Protein AF-A0AAN6DBU4-F1 (afdb_monomer_lite)

Foldseek 3Di:
DDDDDDDDDDDDDDDDPDPDPDPDDPPVPDPVPDDPPDPPPDDDPVCVVVDDDCVVVDDDDPVPDDDDDDDCPCVPPDPPPDDDDPVNVCVVPPDPVVVVVVVVVVVVVVVVVVVVVVVPPPPDDDPVNVVVVVVVVVVVVVVPDDDDPPPPPPPPDPDDDDDDDDDDDPDDDPDDDDDDDDDDDDDDDDDDPDDDDDDPPPPPPDPPPPPDDDDDDDDPDDDDDDDDDDDDDDDPVPDDDD

Sequence (242 aa):
MRLFTLLPPKEIVKKTTSSKKVDAPPPSADKSRAKKNKKPSVTGNEAGLKFKNQNPDVEPPKSTERRTAKSKNYDRHSKSGKTETAKSQKTKLGDEAEAQIEAEADAAEELAAEEEEEAEKPVYKTLDDYFSELQLQQEGLAAQPKRAPNAGAEDKWSNAELLVKEREVFIPPTSVKQTKQKAKKAKQYVDVNVIVADEVRIPRERPARSSNTRGRGRAPRGKAPKSAAPKIELNDKNFPAL

Organism: Pichia angusta (NCBI:txid870730)

InterPro domains:
  IPR006861 Hyaluronan/mRNA-binding protein [SM01233] (71-152)

pLDDT: mean 75.55, std 15.38, range [40.81, 96.06]

Radius of gyration: 55.87 Å; chains: 1; bounding box: 114×79×148 Å

Secondary structure (DSSP, 8-state):
------PPPPP-PPP------S----TT--GGGS-TTPPPS--HHHHHHH----GGGSPPPGGGS-PPPPPGGGTTS-SS-----HHHHHHHH--HHHHHHHHHHHHHHHHHHHHHHHHT---PPPHHHHHHHHHHHHHHHHSS--PPTTTT-TTS-S-----------SS--S------PPPPPPP----------S-------PPP----------PPPP------PPP----TTSS---

Structure (mmCIF, N/CA/C/O backbone):
data_AF-A0AAN6DBU4-F1
#
_entry.id   AF-A0AAN6DBU4-F1
#
loop_
_atom_site.group_PDB
_atom_site.id
_atom_site.type_symbol
_atom_site.label_atom_id
_atom_site.label_alt_id
_atom_site.label_comp_id
_atom_site.label_asym_id
_atom_site.label_entity_id
_atom_site.label_seq_id
_atom_site.pdbx_PDB_ins_code
_atom_site.Cartn_x
_atom_site.Cartn_y
_atom_site.Cartn_z
_atom_site.occupancy
_atom_site.B_iso_or_equiv
_atom_site.auth_seq_id
_atom_site.auth_comp_id
_atom_site.auth_asym_id
_atom_site.auth_atom_id
_atom_site.pdbx_PDB_model_num
ATOM 1 N N . MET A 1 1 ? -3.318 -25.540 -69.116 1.00 46.88 1 MET A N 1
ATOM 2 C CA . MET A 1 1 ? -2.554 -24.410 -68.541 1.00 46.88 1 MET A CA 1
ATOM 3 C C . MET A 1 1 ? -1.324 -24.978 -67.844 1.00 46.88 1 MET A C 1
ATOM 5 O O . MET A 1 1 ? -1.488 -25.695 -66.869 1.00 46.88 1 MET A O 1
ATOM 9 N N . ARG A 1 2 ? -0.113 -24.786 -68.389 1.00 47.31 2 ARG A N 1
ATOM 10 C CA . ARG A 1 2 ? 1.124 -25.282 -67.756 1.00 47.31 2 ARG A CA 1
ATOM 11 C C . ARG A 1 2 ? 1.594 -24.254 -66.727 1.00 47.31 2 ARG A C 1
ATOM 13 O O . ARG A 1 2 ? 1.941 -23.138 -67.098 1.00 47.31 2 ARG A O 1
ATOM 20 N N . LEU A 1 3 ? 1.568 -24.634 -65.453 1.00 54.72 3 LEU A N 1
ATOM 21 C CA . LEU A 1 3 ? 2.175 -23.879 -64.360 1.00 54.72 3 LEU A CA 1
ATOM 22 C C . LEU A 1 3 ? 3.697 -23.956 -64.523 1.00 54.72 3 LEU A C 1
ATOM 24 O O . LEU A 1 3 ? 4.292 -25.009 -64.310 1.00 54.72 3 LEU A O 1
ATOM 28 N N . PHE A 1 4 ? 4.326 -22.857 -64.939 1.00 62.75 4 PHE A N 1
ATOM 29 C CA . PHE A 1 4 ? 5.775 -22.716 -64.834 1.00 62.75 4 PHE A CA 1
ATOM 30 C C . PHE A 1 4 ? 6.129 -22.606 -63.350 1.00 62.75 4 PHE A C 1
ATOM 32 O O . PHE A 1 4 ? 5.855 -21.595 -62.706 1.00 62.75 4 PHE A O 1
ATOM 39 N N . THR A 1 5 ? 6.722 -23.659 -62.797 1.00 66.12 5 THR A N 1
ATOM 40 C CA . THR A 1 5 ? 7.365 -23.614 -61.485 1.00 66.12 5 THR A CA 1
ATOM 41 C C . THR A 1 5 ? 8.561 -22.671 -61.579 1.00 66.12 5 THR A C 1
ATOM 43 O O . THR A 1 5 ? 9.559 -22.990 -62.227 1.00 66.12 5 THR A O 1
ATOM 46 N N . LEU A 1 6 ? 8.446 -21.492 -60.973 1.00 72.19 6 LEU A N 1
ATOM 47 C CA . LEU A 1 6 ? 9.534 -20.526 -60.847 1.00 72.19 6 LEU A CA 1
ATOM 48 C C . LEU A 1 6 ? 10.619 -21.120 -59.934 1.00 72.19 6 LEU A C 1
ATOM 50 O O . LEU A 1 6 ? 10.533 -21.005 -58.713 1.00 72.19 6 LEU A O 1
ATOM 54 N N . LEU A 1 7 ? 11.621 -21.791 -60.512 1.00 82.69 7 LEU A N 1
ATOM 55 C CA . LEU A 1 7 ? 12.834 -22.152 -59.776 1.00 82.69 7 LEU A CA 1
ATOM 56 C C . LEU A 1 7 ? 13.638 -20.877 -59.469 1.00 82.69 7 LEU A C 1
ATOM 58 O O . LEU A 1 7 ? 13.726 -19.998 -60.335 1.00 82.69 7 LEU A O 1
ATOM 62 N N . PRO A 1 8 ? 14.248 -20.765 -58.273 1.00 87.12 8 PRO A N 1
ATOM 63 C CA . PRO A 1 8 ? 15.134 -19.650 -57.974 1.00 87.12 8 PRO A CA 1
ATOM 64 C C . PRO A 1 8 ? 16.323 -19.633 -58.952 1.00 87.12 8 PRO A C 1
ATOM 66 O O . PRO A 1 8 ? 16.790 -20.695 -59.383 1.00 87.12 8 PRO A O 1
ATOM 69 N N . PRO A 1 9 ? 16.819 -18.443 -59.335 1.00 90.25 9 PRO A N 1
ATOM 70 C CA . PRO A 1 9 ? 17.944 -18.326 -60.251 1.00 90.25 9 PRO A CA 1
ATOM 71 C C . PRO A 1 9 ? 19.229 -18.889 -59.631 1.00 90.25 9 PRO A C 1
ATOM 73 O O . PRO A 1 9 ? 19.395 -18.916 -58.413 1.00 90.25 9 PRO A O 1
ATOM 76 N N . LYS A 1 10 ? 20.164 -19.306 -60.490 1.00 91.00 10 LYS A N 1
ATOM 77 C CA . LYS A 1 10 ? 21.491 -19.770 -60.064 1.00 91.00 10 LYS A CA 1
ATOM 78 C C . LYS A 1 10 ? 22.255 -18.640 -59.372 1.00 91.00 10 LYS A C 1
ATOM 80 O O . LYS A 1 10 ? 22.271 -17.511 -59.861 1.00 91.00 10 LYS A O 1
ATOM 85 N N . GLU A 1 11 ? 22.926 -18.969 -58.274 1.00 91.00 11 GLU A N 1
ATOM 86 C CA . GLU A 1 11 ? 23.759 -18.025 -57.534 1.00 91.00 11 GLU A CA 1
ATOM 87 C C . GLU A 1 11 ? 25.009 -17.656 -58.342 1.00 91.00 11 GLU A C 1
ATOM 89 O O . GLU A 1 11 ? 25.808 -18.513 -58.724 1.00 91.00 11 GLU A O 1
ATOM 94 N N . ILE A 1 12 ? 25.189 -16.362 -58.606 1.00 93.06 12 ILE A N 1
ATOM 95 C CA . ILE A 1 12 ? 26.371 -15.818 -59.279 1.00 93.06 12 ILE A CA 1
ATOM 96 C C . ILE A 1 12 ? 27.031 -14.827 -58.319 1.00 93.06 12 ILE A C 1
ATOM 98 O O . ILE A 1 12 ? 26.497 -13.749 -58.058 1.00 93.06 12 ILE A O 1
ATOM 102 N N . VAL A 1 13 ? 28.207 -15.184 -57.796 1.00 94.62 13 VAL A N 1
ATOM 103 C CA . VAL A 1 13 ? 28.959 -14.354 -56.842 1.00 94.62 13 VAL A CA 1
ATOM 104 C C . VAL A 1 13 ? 29.965 -13.469 -57.579 1.00 94.62 13 VAL A C 1
ATOM 106 O O . VAL A 1 13 ? 30.838 -13.951 -58.304 1.00 94.62 13 VAL A O 1
ATOM 109 N N . LYS A 1 14 ? 29.881 -12.151 -57.369 1.00 96.06 14 LYS A N 1
ATOM 110 C CA . LYS A 1 14 ? 30.830 -11.186 -57.939 1.00 96.06 14 LYS A CA 1
ATOM 111 C C . LYS A 1 14 ? 32.201 -11.324 -57.267 1.00 96.06 14 LYS A C 1
ATOM 113 O O . LYS A 1 14 ? 32.338 -11.075 -56.072 1.00 96.06 14 LYS A O 1
ATOM 118 N N . LYS A 1 15 ? 33.235 -11.646 -58.050 1.00 95.06 15 LYS A N 1
ATOM 119 C CA . LYS A 1 15 ? 34.630 -11.631 -57.581 1.00 95.06 15 LYS A CA 1
ATOM 120 C C . LYS A 1 15 ? 35.080 -10.190 -57.313 1.00 95.06 15 LYS A C 1
ATOM 122 O O . LYS A 1 15 ? 34.804 -9.294 -58.111 1.00 95.06 15 LYS A O 1
ATOM 127 N N . THR A 1 16 ? 35.776 -9.969 -56.201 1.00 94.69 16 THR A N 1
ATOM 128 C CA . THR A 1 16 ? 36.361 -8.669 -55.850 1.00 94.69 16 THR A CA 1
ATOM 129 C C . THR A 1 16 ? 37.870 -8.705 -56.086 1.00 94.69 16 THR A C 1
ATOM 131 O O . THR A 1 16 ? 38.512 -9.738 -55.925 1.00 94.69 16 THR A O 1
ATOM 134 N N . THR A 1 17 ? 38.451 -7.573 -56.479 1.00 96.06 17 THR A N 1
ATOM 135 C CA . THR A 1 17 ? 39.904 -7.419 -56.679 1.00 96.06 17 THR A CA 1
ATOM 136 C C . THR A 1 17 ? 40.612 -6.900 -55.422 1.00 96.06 17 THR A C 1
ATOM 138 O O . THR A 1 17 ? 41.778 -6.514 -55.463 1.00 96.06 17 THR A O 1
ATOM 141 N N . SER A 1 18 ? 39.904 -6.849 -54.288 1.00 92.69 18 SER A N 1
ATOM 142 C CA . SER A 1 18 ? 40.442 -6.338 -53.031 1.00 92.69 18 SER A CA 1
ATOM 143 C C . SER A 1 18 ? 41.497 -7.289 -52.475 1.00 92.69 18 SER A C 1
ATOM 145 O O . SER A 1 18 ? 41.233 -8.464 -52.239 1.00 92.69 18 SER A O 1
ATOM 147 N N . SER A 1 19 ? 42.682 -6.759 -52.187 1.00 94.25 19 SER A N 1
ATOM 148 C CA . SER A 1 19 ? 43.748 -7.490 -51.496 1.00 94.25 19 SER A CA 1
ATOM 149 C C . SER A 1 19 ? 43.505 -7.664 -49.990 1.00 94.25 19 SER A C 1
ATOM 151 O O . SER A 1 19 ? 44.295 -8.322 -49.317 1.00 94.25 19 SER A O 1
ATOM 153 N N . LYS A 1 20 ? 42.438 -7.071 -49.435 1.00 94.31 20 LYS A N 1
ATOM 154 C CA . LYS A 1 20 ? 42.182 -7.039 -47.991 1.00 94.31 20 LYS A CA 1
ATOM 155 C C . LYS A 1 20 ? 41.564 -8.363 -47.553 1.00 94.31 20 LYS A C 1
ATOM 157 O O . LYS A 1 20 ? 40.582 -8.814 -48.134 1.00 94.31 20 LYS A O 1
ATOM 162 N N . LYS A 1 21 ? 42.166 -8.966 -46.530 1.00 94.38 21 LYS A N 1
ATOM 163 C CA . LYS A 1 21 ? 41.772 -10.265 -45.960 1.00 94.38 21 LYS A CA 1
ATOM 164 C C . LYS A 1 21 ? 41.183 -10.150 -44.553 1.00 94.38 21 LYS A C 1
ATOM 166 O O . LYS A 1 21 ? 40.650 -11.125 -44.045 1.00 94.38 21 LYS A O 1
ATOM 171 N N . VAL A 1 22 ? 41.306 -8.975 -43.937 1.00 95.06 22 VAL A N 1
ATOM 172 C CA . VAL A 1 22 ? 40.800 -8.690 -42.594 1.00 95.06 22 VAL A CA 1
ATOM 173 C C . VAL A 1 22 ? 39.362 -8.202 -42.706 1.00 95.06 22 VAL A C 1
ATOM 175 O O . VAL A 1 22 ? 39.091 -7.274 -43.470 1.00 95.06 22 VAL A O 1
ATOM 178 N N . ASP A 1 23 ? 38.470 -8.800 -41.921 1.00 95.12 23 ASP A N 1
ATOM 179 C CA . ASP A 1 23 ? 37.096 -8.331 -41.742 1.00 95.12 23 ASP A CA 1
ATOM 180 C C . ASP A 1 23 ? 37.075 -7.140 -40.775 1.00 95.12 23 ASP A C 1
ATOM 182 O O . ASP A 1 23 ? 36.707 -7.235 -39.605 1.00 95.12 23 ASP A O 1
ATOM 186 N N . ALA A 1 24 ? 37.608 -6.018 -41.253 1.00 94.56 24 ALA A N 1
ATOM 187 C CA . ALA A 1 24 ? 37.602 -4.754 -40.543 1.00 94.56 24 ALA A CA 1
ATOM 188 C C . ALA A 1 24 ? 36.958 -3.681 -41.423 1.00 94.56 24 ALA A C 1
ATOM 190 O O . ALA A 1 24 ? 37.216 -3.630 -42.634 1.00 94.56 24 ALA A O 1
ATOM 191 N N . PRO A 1 25 ? 36.141 -2.788 -40.836 1.00 94.56 25 PRO A N 1
ATOM 192 C CA . PRO A 1 25 ? 35.600 -1.669 -41.582 1.00 94.56 25 PRO A CA 1
ATOM 193 C C . PRO A 1 25 ? 36.746 -0.774 -42.087 1.00 94.56 25 PRO A C 1
ATOM 195 O O . PRO A 1 25 ? 37.792 -0.668 -41.439 1.00 94.56 25 PRO A O 1
ATOM 198 N N . PRO A 1 26 ? 36.579 -0.104 -43.240 1.00 94.88 26 PRO A N 1
ATOM 199 C CA . PRO A 1 26 ? 37.597 0.801 -43.754 1.00 94.88 26 PRO A CA 1
ATOM 200 C C . PRO A 1 26 ? 37.813 1.978 -42.787 1.00 94.88 26 PRO A C 1
ATOM 202 O O . PRO A 1 26 ? 36.882 2.370 -42.080 1.00 94.88 26 PRO A O 1
ATOM 205 N N . PRO A 1 27 ? 38.983 2.643 -42.820 1.00 93.06 27 PRO A N 1
ATOM 206 C CA . PRO A 1 27 ? 39.272 3.789 -41.949 1.00 93.06 27 PRO A CA 1
ATOM 207 C C . PRO A 1 27 ? 38.317 4.975 -42.170 1.00 93.06 27 PRO A C 1
ATOM 209 O O . PRO A 1 27 ? 38.202 5.8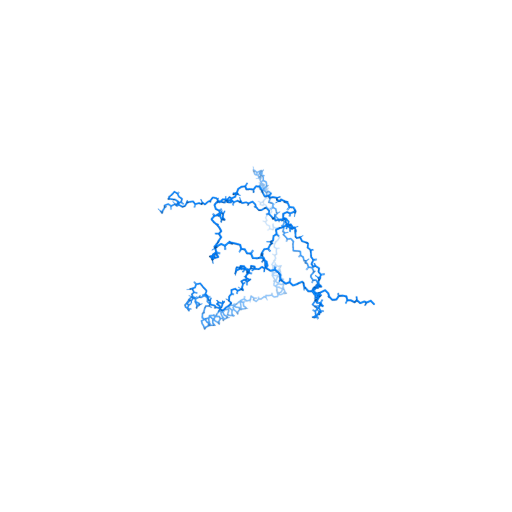60 -41.330 1.00 93.06 27 PRO A O 1
ATOM 212 N N . SER A 1 28 ? 37.597 5.007 -43.295 1.00 93.06 28 SER A N 1
ATOM 213 C CA . SER A 1 28 ? 36.557 6.000 -43.564 1.00 93.06 28 SER A CA 1
ATOM 214 C C . SER A 1 28 ? 35.289 5.822 -42.722 1.00 93.06 28 SER A C 1
ATOM 216 O O . SER A 1 28 ? 34.518 6.774 -42.611 1.00 93.06 28 SER A O 1
ATOM 218 N N . ALA A 1 29 ? 35.053 4.640 -42.144 1.00 93.31 29 ALA A N 1
ATOM 219 C CA . ALA A 1 29 ? 33.879 4.310 -41.333 1.00 93.31 29 ALA A CA 1
ATOM 220 C C . ALA A 1 29 ? 34.033 4.758 -39.864 1.00 93.31 29 ALA A C 1
ATOM 222 O O . ALA A 1 29 ? 33.705 4.027 -38.931 1.00 93.31 29 ALA A O 1
ATOM 223 N N . ASP A 1 30 ? 34.543 5.971 -39.659 1.00 92.44 30 ASP A N 1
ATOM 224 C CA . ASP A 1 30 ? 34.736 6.555 -38.335 1.00 92.44 30 ASP A CA 1
ATOM 225 C C . ASP A 1 30 ? 33.433 7.191 -37.811 1.00 92.44 30 ASP A C 1
ATOM 227 O O . ASP A 1 30 ? 32.820 8.044 -38.462 1.00 92.44 30 ASP A O 1
ATOM 231 N N . LYS A 1 31 ? 33.024 6.805 -36.595 1.00 91.50 31 LYS A N 1
ATOM 232 C CA . LYS A 1 31 ? 31.847 7.349 -35.895 1.00 91.50 31 LYS A CA 1
ATOM 233 C C . LYS A 1 31 ? 32.013 8.834 -35.552 1.00 91.50 31 LYS A C 1
ATOM 235 O O . LYS A 1 31 ? 31.009 9.534 -35.435 1.00 91.50 31 LYS A O 1
ATOM 240 N N . SER A 1 32 ? 33.247 9.334 -35.434 1.00 91.12 32 SER A N 1
ATOM 241 C CA . SER A 1 32 ? 33.535 10.752 -35.166 1.00 91.12 32 SER A CA 1
ATOM 242 C C . SER A 1 32 ? 33.067 11.676 -36.302 1.00 91.12 32 SER A C 1
ATOM 244 O O . SER A 1 32 ? 32.687 12.823 -36.065 1.00 91.12 32 SER A O 1
ATOM 246 N N . ARG A 1 33 ? 33.011 11.151 -37.537 1.00 89.94 33 ARG A N 1
ATOM 247 C CA . ARG A 1 33 ? 32.545 11.863 -38.737 1.00 89.94 33 ARG A CA 1
ATOM 248 C C . ARG A 1 33 ? 31.018 11.970 -38.827 1.00 89.94 33 ARG A C 1
ATOM 250 O O . ARG A 1 33 ? 30.498 12.572 -39.771 1.00 89.94 33 ARG A O 1
ATOM 257 N N . ALA A 1 34 ? 30.275 11.406 -37.871 1.00 90.75 34 ALA A N 1
ATOM 258 C CA . ALA A 1 34 ? 28.822 11.497 -37.842 1.00 90.75 34 ALA A CA 1
ATOM 259 C C . ALA A 1 34 ? 28.350 12.943 -37.586 1.00 90.75 34 ALA A C 1
ATOM 261 O O . ALA A 1 34 ? 28.759 13.613 -36.637 1.00 90.75 34 ALA A O 1
ATOM 262 N N . LYS A 1 35 ? 27.427 13.432 -38.423 1.00 89.56 35 LYS A N 1
ATOM 263 C CA . LYS A 1 35 ? 26.838 14.774 -38.286 1.00 89.56 35 LYS A CA 1
ATOM 264 C C . LYS A 1 35 ? 25.865 14.811 -37.098 1.00 89.56 35 LYS A C 1
ATOM 266 O O . LYS A 1 35 ? 24.700 14.456 -37.258 1.00 89.56 35 LYS A O 1
ATOM 271 N N . LYS A 1 36 ? 26.337 15.284 -35.936 1.00 84.25 36 LYS A N 1
ATOM 272 C CA . LYS A 1 36 ? 25.583 15.342 -34.661 1.00 84.25 36 LYS A CA 1
ATOM 273 C C . LYS A 1 36 ? 24.236 16.075 -34.746 1.00 84.25 36 LYS A C 1
ATOM 275 O O . LYS A 1 36 ? 23.262 15.611 -34.173 1.00 84.25 36 LYS A O 1
ATOM 280 N N . ASN A 1 37 ? 24.161 17.157 -35.522 1.00 80.94 37 ASN A N 1
ATOM 281 C CA . ASN A 1 37 ? 22.949 17.975 -35.672 1.00 80.94 37 ASN A CA 1
ATOM 282 C C . ASN A 1 37 ? 22.361 17.884 -37.085 1.00 80.94 37 ASN A C 1
ATOM 284 O O . ASN A 1 37 ? 21.898 18.879 -37.647 1.00 80.94 37 ASN A O 1
ATOM 288 N N . LYS A 1 38 ? 22.416 16.703 -37.716 1.00 85.38 38 LYS A N 1
ATOM 289 C CA . LYS A 1 38 ? 21.705 16.514 -38.982 1.00 85.38 38 LYS A CA 1
ATOM 290 C C . LYS A 1 38 ? 20.211 16.648 -38.692 1.00 85.38 38 LYS A C 1
ATOM 292 O O . LYS A 1 38 ? 19.669 15.853 -37.928 1.00 85.38 38 LYS A O 1
ATOM 297 N N . LYS A 1 39 ? 19.562 17.654 -39.295 1.00 80.56 39 LYS A N 1
ATOM 298 C CA . LYS A 1 39 ? 18.102 17.801 -39.234 1.00 80.56 39 LYS A CA 1
ATOM 299 C C . LYS A 1 39 ? 17.475 16.435 -39.541 1.00 80.56 39 LYS A C 1
ATOM 301 O O . LYS A 1 39 ? 17.898 15.814 -40.527 1.00 80.56 39 LYS A O 1
ATOM 306 N N . PRO A 1 40 ? 16.544 15.942 -38.703 1.00 80.62 40 PRO A N 1
ATOM 307 C CA . PRO A 1 40 ? 15.915 14.655 -38.945 1.00 80.62 40 PRO A CA 1
ATOM 308 C C . PRO A 1 40 ? 15.310 14.694 -40.345 1.00 80.62 40 PRO A C 1
ATOM 310 O O . PRO A 1 40 ? 14.594 15.630 -40.691 1.00 80.62 40 PRO A O 1
ATOM 313 N N . SER A 1 41 ? 15.654 13.709 -41.175 1.00 78.69 41 SER A N 1
ATOM 314 C CA . SER A 1 41 ? 15.224 13.681 -42.579 1.00 78.69 41 SER A CA 1
ATOM 315 C C . SER A 1 41 ? 13.710 13.550 -42.724 1.00 78.69 41 SER A C 1
ATOM 317 O O . SER A 1 41 ? 13.180 13.748 -43.810 1.00 78.69 41 SER A O 1
ATOM 319 N N . VAL A 1 42 ? 13.029 13.173 -41.642 1.00 87.81 42 VAL A N 1
ATOM 320 C CA . VAL A 1 42 ? 11.597 12.940 -41.576 1.00 87.81 42 VAL A CA 1
ATOM 321 C C . VAL A 1 42 ? 11.108 13.316 -40.176 1.00 87.81 42 VAL A C 1
ATOM 323 O O . VAL A 1 42 ? 11.747 12.960 -39.186 1.00 87.81 42 VAL A O 1
ATOM 326 N N . THR A 1 43 ? 9.972 14.007 -40.086 1.00 89.00 43 THR A N 1
ATOM 327 C CA . THR A 1 43 ? 9.306 14.377 -38.827 1.00 89.00 43 THR A CA 1
ATOM 328 C C . THR A 1 43 ? 7.812 14.028 -38.871 1.00 89.00 43 THR A C 1
ATOM 330 O O . THR A 1 43 ? 7.274 13.666 -39.918 1.00 89.00 43 THR A O 1
ATOM 333 N N . GLY A 1 44 ? 7.131 14.095 -37.722 1.00 91.12 44 GLY A N 1
ATOM 334 C CA . GLY A 1 44 ? 5.683 13.878 -37.626 1.00 91.12 44 GLY A CA 1
ATOM 335 C C . GLY A 1 44 ? 5.247 12.439 -37.927 1.00 91.12 44 GLY A C 1
ATOM 336 O O . GLY A 1 44 ? 5.915 11.480 -37.541 1.00 91.12 44 GLY A O 1
ATOM 337 N N . ASN A 1 45 ? 4.114 12.291 -38.618 1.00 92.38 45 ASN A N 1
ATOM 338 C CA . ASN A 1 45 ? 3.505 10.986 -38.901 1.00 92.38 45 ASN A CA 1
ATOM 339 C C . ASN A 1 45 ? 4.404 10.088 -39.762 1.00 92.38 45 ASN A C 1
ATOM 341 O O . ASN A 1 45 ? 4.515 8.892 -39.501 1.00 92.38 45 ASN A O 1
ATOM 345 N N . GLU A 1 46 ? 5.107 10.673 -40.731 1.00 91.12 46 GLU A N 1
ATOM 346 C CA . GLU A 1 46 ? 6.028 9.946 -41.609 1.00 91.12 46 GLU A CA 1
ATOM 347 C C . GLU A 1 46 ? 7.221 9.370 -40.828 1.00 91.12 46 GLU A C 1
ATOM 349 O O . GLU A 1 46 ? 7.724 8.290 -41.141 1.00 91.12 46 GLU A O 1
ATOM 354 N N . ALA A 1 47 ? 7.653 10.051 -39.759 1.00 91.19 47 ALA A N 1
ATOM 355 C CA . ALA A 1 47 ? 8.698 9.538 -38.880 1.00 91.19 47 ALA A CA 1
ATOM 356 C C . ALA A 1 47 ? 8.188 8.355 -38.054 1.00 91.19 47 ALA A C 1
ATOM 358 O O . ALA A 1 47 ? 8.917 7.386 -37.885 1.00 91.19 47 ALA A O 1
ATOM 359 N N . GLY A 1 48 ? 6.934 8.404 -37.595 1.00 90.25 48 GLY A N 1
ATOM 360 C CA . GLY A 1 48 ? 6.301 7.296 -36.878 1.00 90.25 48 GLY A CA 1
ATOM 361 C C . GLY A 1 48 ? 6.188 6.023 -37.720 1.00 90.25 48 GLY A C 1
ATOM 362 O O . GLY A 1 48 ? 6.460 4.942 -37.210 1.00 90.25 48 GLY A O 1
ATOM 363 N N . LEU A 1 49 ? 5.858 6.148 -39.011 1.00 90.69 49 LEU A N 1
ATOM 364 C CA . LEU A 1 49 ? 5.775 5.011 -39.940 1.00 90.69 49 LEU A CA 1
ATOM 365 C C . LEU A 1 49 ? 7.149 4.411 -40.270 1.00 90.69 49 LEU A C 1
ATOM 367 O O . LEU A 1 49 ? 7.283 3.199 -40.415 1.00 90.69 49 LEU A O 1
ATOM 371 N N . LYS A 1 50 ? 8.181 5.256 -40.382 1.00 90.62 50 LYS A N 1
ATOM 372 C CA . LYS A 1 50 ? 9.562 4.827 -40.663 1.00 90.62 50 LYS A CA 1
ATOM 373 C C . LYS A 1 50 ? 10.328 4.383 -39.415 1.00 90.62 50 LYS A C 1
ATOM 375 O O . LYS A 1 50 ? 11.388 3.765 -39.541 1.00 90.62 50 LYS A O 1
ATOM 380 N N . PHE A 1 51 ? 9.832 4.703 -38.223 1.00 90.88 51 PHE A N 1
ATOM 381 C CA . PHE A 1 51 ? 10.461 4.332 -36.965 1.00 90.88 51 PHE A CA 1
ATOM 382 C C . PHE A 1 51 ? 10.293 2.834 -36.700 1.00 90.88 51 PHE A C 1
ATOM 384 O O . PHE A 1 51 ? 9.184 2.321 -36.562 1.00 90.88 51 PHE A O 1
ATOM 391 N N . LYS A 1 52 ? 11.416 2.122 -36.589 1.00 90.88 52 LYS A N 1
ATOM 392 C CA . LYS A 1 52 ? 11.435 0.697 -36.252 1.00 90.88 52 LYS A CA 1
ATOM 393 C C . LYS A 1 52 ? 11.463 0.534 -34.736 1.00 90.88 52 LYS A C 1
ATOM 395 O O . LYS A 1 52 ? 12.527 0.609 -34.125 1.00 90.88 52 LYS A O 1
ATOM 400 N N . ASN A 1 53 ? 10.298 0.317 -34.135 1.00 91.31 53 ASN A N 1
ATOM 401 C CA . ASN A 1 53 ? 10.195 0.064 -32.701 1.00 91.31 53 ASN A CA 1
ATOM 402 C C . ASN A 1 53 ? 10.819 -1.297 -32.336 1.00 91.31 53 ASN A C 1
ATOM 404 O O . ASN A 1 53 ? 10.453 -2.302 -32.933 1.00 91.31 53 ASN A O 1
ATOM 408 N N . GLN A 1 54 ? 11.729 -1.313 -31.359 1.00 91.94 54 GLN A N 1
ATOM 409 C CA . GLN A 1 54 ? 12.385 -2.523 -30.832 1.00 91.94 54 GLN A CA 1
ATOM 410 C C . GLN A 1 54 ? 11.790 -2.988 -29.491 1.00 91.94 54 GLN A C 1
ATOM 412 O O . GLN A 1 54 ? 12.217 -3.990 -28.941 1.00 91.94 54 GLN A O 1
ATOM 417 N N . ASN A 1 55 ? 10.780 -2.289 -28.956 1.00 89.88 55 ASN A N 1
ATOM 418 C CA . ASN A 1 55 ? 10.127 -2.661 -27.701 1.00 89.88 55 ASN A CA 1
ATOM 419 C C . ASN A 1 55 ? 9.600 -4.112 -27.619 1.00 89.88 55 ASN A C 1
ATOM 421 O O . ASN A 1 55 ? 9.617 -4.632 -26.510 1.00 89.88 55 ASN A O 1
ATOM 425 N N . PRO A 1 56 ? 9.106 -4.777 -28.690 1.00 90.06 56 PRO A N 1
ATOM 426 C CA . PRO A 1 56 ? 8.674 -6.174 -28.560 1.00 90.06 56 PRO A CA 1
ATOM 427 C C . PRO A 1 56 ? 9.826 -7.150 -28.280 1.00 90.06 56 PRO A C 1
ATOM 429 O O . PRO A 1 56 ? 9.580 -8.195 -27.688 1.00 90.06 56 PRO A O 1
ATOM 432 N N . ASP A 1 57 ? 11.056 -6.801 -28.662 1.00 91.94 57 ASP A N 1
ATOM 433 C CA . ASP A 1 57 ? 12.243 -7.648 -28.494 1.00 91.94 57 ASP A CA 1
ATOM 434 C C . ASP A 1 57 ? 12.987 -7.361 -27.176 1.00 91.94 57 ASP A C 1
ATOM 436 O O . ASP A 1 57 ? 13.988 -8.003 -26.862 1.00 91.94 57 ASP A O 1
ATOM 440 N N . VAL A 1 58 ? 12.520 -6.377 -26.398 1.00 91.56 58 VAL A N 1
ATOM 441 C CA . VAL A 1 58 ? 13.138 -5.953 -25.137 1.00 91.56 58 VAL A CA 1
ATOM 442 C C . VAL A 1 58 ? 12.379 -6.557 -23.960 1.00 91.56 58 VAL A C 1
ATOM 444 O O . VAL A 1 58 ? 11.159 -6.423 -23.851 1.00 91.56 58 VAL A O 1
ATOM 447 N N . GLU A 1 59 ? 13.114 -7.189 -23.046 1.00 89.31 59 GLU A N 1
ATOM 448 C CA . GLU A 1 59 ? 12.543 -7.739 -21.816 1.00 89.31 59 GLU A CA 1
ATOM 449 C C . GLU A 1 59 ? 11.872 -6.648 -20.960 1.00 89.31 59 GLU A C 1
ATOM 451 O O . GLU A 1 59 ? 12.394 -5.531 -20.834 1.00 89.31 59 GLU A O 1
ATOM 456 N N . PRO A 1 60 ? 10.720 -6.947 -20.331 1.00 87.06 60 PRO A N 1
ATOM 457 C CA . PRO A 1 60 ? 10.046 -5.988 -19.472 1.00 87.06 60 PRO A CA 1
ATOM 458 C C . PRO A 1 60 ? 10.890 -5.677 -18.224 1.00 87.06 60 PRO A C 1
ATOM 460 O O . PRO A 1 60 ? 11.594 -6.543 -17.699 1.00 87.06 60 PRO A O 1
ATOM 463 N N . PRO A 1 61 ? 10.800 -4.452 -17.676 1.00 87.12 61 PRO A N 1
ATOM 464 C CA . PRO A 1 61 ? 11.527 -4.111 -16.466 1.00 87.12 61 PRO A CA 1
ATOM 465 C C . PRO A 1 61 ? 10.995 -4.898 -15.259 1.00 87.12 61 PRO A C 1
ATOM 467 O O . PRO A 1 61 ? 9.783 -4.996 -15.040 1.00 87.12 61 PRO A O 1
ATOM 470 N N . LYS A 1 62 ? 11.922 -5.373 -14.417 1.00 82.25 62 LYS A N 1
ATOM 471 C CA . LYS A 1 62 ? 11.665 -6.192 -13.211 1.00 82.25 62 LYS A CA 1
ATOM 472 C C . LYS A 1 62 ? 10.740 -5.536 -12.173 1.00 82.25 62 LYS A C 1
ATOM 474 O O . LYS A 1 62 ? 10.228 -6.200 -11.284 1.00 82.25 62 LYS A O 1
ATOM 479 N N . SER A 1 63 ? 10.516 -4.226 -12.260 1.00 81.44 63 SER A N 1
ATOM 480 C CA . SER A 1 63 ? 9.644 -3.468 -11.352 1.00 81.44 63 SER A CA 1
ATOM 481 C C . SER A 1 63 ? 8.152 -3.550 -11.693 1.00 81.44 63 SER A C 1
ATOM 483 O O . SER A 1 63 ? 7.330 -3.035 -10.937 1.00 81.44 63 SER A O 1
ATOM 485 N N . THR A 1 64 ? 7.790 -4.153 -12.829 1.00 72.44 64 THR A N 1
ATOM 486 C CA . THR A 1 64 ? 6.390 -4.255 -13.286 1.00 72.44 64 THR A CA 1
ATOM 487 C C . THR A 1 64 ? 5.625 -5.412 -12.653 1.00 72.44 64 THR A C 1
ATOM 489 O O . THR A 1 64 ? 4.404 -5.502 -12.801 1.00 72.44 64 THR A O 1
ATOM 492 N N . GLU A 1 65 ? 6.314 -6.277 -11.911 1.00 77.62 65 GLU A N 1
ATOM 493 C CA . GLU A 1 65 ? 5.676 -7.347 -11.163 1.00 77.62 65 GLU A CA 1
ATOM 494 C C . GLU A 1 65 ? 4.777 -6.757 -10.071 1.00 77.62 65 GLU A C 1
ATOM 496 O O . GLU A 1 65 ? 5.187 -5.940 -9.241 1.00 77.62 65 GLU A O 1
ATOM 501 N N . ARG A 1 66 ? 3.502 -7.163 -10.071 1.00 77.94 66 ARG A N 1
ATOM 502 C CA . ARG A 1 66 ? 2.561 -6.770 -9.020 1.00 77.94 66 ARG A CA 1
ATOM 503 C C . ARG A 1 66 ? 3.050 -7.352 -7.699 1.00 77.94 66 ARG A C 1
ATOM 505 O O . ARG A 1 66 ? 2.955 -8.557 -7.483 1.00 77.94 66 ARG A O 1
ATOM 512 N N . ARG A 1 67 ? 3.543 -6.487 -6.808 1.00 77.38 67 ARG A N 1
ATOM 513 C CA . ARG A 1 67 ? 3.974 -6.878 -5.463 1.00 77.38 67 ARG A CA 1
ATOM 514 C C . ARG A 1 67 ? 2.827 -7.594 -4.750 1.00 77.38 67 ARG A C 1
ATOM 516 O O . ARG A 1 67 ? 1.762 -7.008 -4.552 1.00 77.38 67 ARG A O 1
ATOM 523 N N . THR A 1 68 ? 3.045 -8.847 -4.362 1.00 75.50 68 THR A N 1
ATOM 524 C CA . THR A 1 68 ? 2.094 -9.599 -3.541 1.00 75.50 68 THR A CA 1
ATOM 525 C C . THR A 1 68 ? 1.923 -8.913 -2.183 1.00 75.50 68 THR A C 1
ATOM 527 O O . THR A 1 68 ? 2.812 -8.201 -1.698 1.00 75.50 68 THR A O 1
ATOM 530 N N . ALA A 1 69 ? 0.737 -9.056 -1.585 1.00 79.94 69 ALA A N 1
ATOM 531 C CA . ALA A 1 69 ? 0.452 -8.484 -0.273 1.00 79.94 69 ALA A CA 1
ATOM 532 C C . ALA A 1 69 ? 1.492 -8.969 0.754 1.00 79.94 69 ALA A C 1
ATOM 534 O O . ALA A 1 69 ? 1.956 -10.107 0.693 1.00 79.94 69 ALA A O 1
ATOM 535 N N . LYS A 1 70 ? 1.874 -8.093 1.693 1.00 80.19 70 LYS A N 1
ATOM 536 C CA . LYS A 1 70 ? 2.851 -8.429 2.739 1.00 80.19 70 LYS A CA 1
ATOM 537 C C . LYS A 1 70 ? 2.352 -9.664 3.506 1.00 80.19 70 LYS A C 1
ATOM 539 O O . LYS A 1 70 ? 1.179 -9.720 3.868 1.00 80.19 70 LYS A O 1
ATOM 544 N N . SER A 1 71 ? 3.227 -10.648 3.719 1.00 80.25 71 SER A N 1
ATOM 545 C CA . SER A 1 71 ? 2.887 -11.928 4.355 1.00 80.25 71 SER A CA 1
ATOM 546 C C . SER A 1 71 ? 2.173 -11.729 5.697 1.00 80.25 71 SER A C 1
ATOM 548 O O . SER A 1 71 ? 2.683 -11.010 6.560 1.00 80.25 71 SER A O 1
ATOM 550 N N . LYS A 1 72 ? 1.040 -12.413 5.899 1.00 86.69 72 LYS A N 1
ATOM 551 C CA . LYS A 1 72 ? 0.259 -12.389 7.152 1.00 86.69 72 LYS A CA 1
ATOM 552 C C . LYS A 1 72 ? 0.875 -13.226 8.282 1.00 86.69 72 LYS A C 1
ATOM 554 O O . LYS A 1 72 ? 0.339 -13.261 9.380 1.00 86.69 72 LYS A O 1
ATOM 559 N N . ASN A 1 73 ? 2.018 -13.868 8.042 1.00 88.56 73 ASN A N 1
ATOM 560 C CA . ASN A 1 73 ? 2.665 -14.782 8.991 1.00 88.56 73 ASN A CA 1
ATOM 561 C C . ASN A 1 73 ? 2.983 -14.130 10.352 1.00 88.56 73 ASN A C 1
ATOM 563 O O . ASN A 1 73 ? 3.071 -14.818 11.362 1.00 88.56 73 ASN A O 1
ATOM 567 N N . TYR A 1 74 ? 3.115 -12.802 10.395 1.00 89.25 74 TYR A N 1
ATOM 568 C CA . TYR A 1 74 ? 3.444 -12.051 11.609 1.00 89.25 74 TYR A CA 1
ATOM 569 C C . TYR A 1 74 ? 2.267 -11.252 12.184 1.00 89.25 74 TYR A C 1
ATOM 571 O O . TYR A 1 74 ? 2.486 -10.362 12.993 1.00 89.25 74 TYR A O 1
ATOM 579 N N . ASP A 1 75 ? 1.031 -11.543 11.771 1.00 89.88 75 ASP A N 1
ATOM 580 C CA . ASP A 1 75 ? -0.153 -10.791 12.214 1.00 89.88 75 ASP A CA 1
ATOM 581 C C . ASP A 1 75 ? -0.500 -11.049 13.689 1.00 89.88 75 ASP A C 1
ATOM 583 O O . ASP A 1 75 ? -0.853 -10.136 14.426 1.00 89.88 75 ASP A O 1
ATOM 587 N N . ARG A 1 76 ? -0.294 -12.285 14.165 1.00 92.81 76 ARG A N 1
ATOM 588 C CA . ARG A 1 76 ? -0.479 -12.643 15.584 1.00 92.81 76 ARG A CA 1
ATOM 589 C C . ARG A 1 76 ? 0.670 -12.195 16.493 1.00 92.81 76 ARG A C 1
ATOM 591 O O . ARG A 1 76 ? 0.565 -12.322 17.708 1.00 92.81 76 ARG A O 1
ATOM 598 N N . HIS A 1 77 ? 1.767 -11.701 15.922 1.00 92.75 77 HIS A N 1
ATOM 599 C CA . HIS A 1 77 ? 2.949 -11.296 16.673 1.00 92.75 77 HIS A CA 1
ATOM 600 C C . HIS A 1 77 ? 2.913 -9.783 16.875 1.00 92.75 77 HIS A C 1
ATOM 602 O O . HIS A 1 77 ? 3.005 -9.014 15.915 1.00 92.75 77 HIS A O 1
ATOM 608 N N . SER A 1 78 ? 2.785 -9.348 18.129 1.00 93.25 78 SER A N 1
ATOM 609 C CA . SER A 1 78 ? 2.811 -7.922 18.442 1.00 93.25 78 SER A CA 1
ATOM 610 C C . SER A 1 78 ? 4.139 -7.301 18.006 1.00 93.25 78 SER A C 1
ATOM 612 O O . SER A 1 78 ? 5.216 -7.766 18.374 1.00 93.25 78 SER A O 1
ATOM 614 N N . LYS A 1 79 ? 4.062 -6.208 17.244 1.00 92.00 79 LYS A N 1
ATOM 615 C CA . LYS A 1 79 ? 5.233 -5.423 16.820 1.00 92.00 79 LYS A CA 1
ATOM 616 C C . LYS A 1 79 ? 5.623 -4.346 17.826 1.00 92.00 79 LYS A C 1
ATOM 618 O O . LYS A 1 79 ? 6.618 -3.663 17.618 1.00 92.00 79 LYS A O 1
ATOM 623 N N . SER A 1 80 ? 4.823 -4.147 18.874 1.00 94.56 80 SER A N 1
ATOM 624 C CA . SER A 1 80 ? 5.035 -3.053 19.824 1.00 94.56 80 SER A CA 1
ATOM 625 C C . SER A 1 80 ? 6.244 -3.280 20.728 1.00 94.56 80 SER A C 1
ATOM 627 O O . SER A 1 80 ? 6.703 -2.324 21.346 1.00 94.56 80 SER A O 1
ATOM 629 N N . GLY A 1 81 ? 6.725 -4.526 20.847 1.00 91.38 81 GLY A N 1
ATOM 630 C CA . GLY A 1 81 ? 7.749 -4.906 21.827 1.00 91.38 81 GLY A CA 1
ATOM 631 C C . GLY A 1 81 ? 7.301 -4.708 23.281 1.00 91.38 81 GLY A C 1
ATOM 632 O O . GLY A 1 81 ? 8.117 -4.802 24.189 1.00 91.38 81 GLY A O 1
ATOM 633 N N . LYS A 1 82 ? 6.016 -4.411 23.501 1.00 93.69 82 LYS A N 1
ATOM 634 C CA . LYS A 1 82 ? 5.417 -4.173 24.810 1.00 93.69 82 LYS A CA 1
ATOM 635 C C . LYS A 1 82 ? 4.523 -5.352 25.153 1.00 93.69 82 LYS A C 1
ATOM 637 O O . LYS A 1 82 ? 3.636 -5.700 24.371 1.00 93.69 82 LYS A O 1
ATOM 642 N N . THR A 1 83 ? 4.746 -5.920 26.326 1.00 93.38 83 THR A N 1
ATOM 643 C CA . THR A 1 83 ? 3.898 -6.944 26.932 1.00 93.38 83 THR A CA 1
ATOM 644 C C . THR A 1 83 ? 3.436 -6.427 28.283 1.00 93.38 83 THR A C 1
ATOM 646 O O . THR A 1 83 ? 4.246 -5.920 29.058 1.00 93.38 83 THR A O 1
ATOM 649 N N . GLU A 1 84 ? 2.141 -6.533 28.561 1.00 93.25 84 GLU A N 1
ATOM 650 C CA . GLU A 1 84 ? 1.627 -6.264 29.904 1.00 93.25 84 GLU A CA 1
ATOM 651 C C . GLU A 1 84 ? 2.182 -7.309 30.884 1.00 93.25 84 GLU A C 1
ATOM 653 O O . GLU A 1 84 ? 2.490 -8.441 30.507 1.00 93.25 84 GLU A O 1
ATOM 658 N N . THR A 1 85 ? 2.322 -6.920 32.148 1.00 95.06 85 THR A N 1
ATOM 659 C CA . THR A 1 85 ? 2.758 -7.821 33.223 1.00 95.06 85 THR A CA 1
ATOM 660 C C . THR A 1 85 ? 1.545 -8.453 33.902 1.00 95.06 85 THR A C 1
ATOM 662 O O . THR A 1 85 ? 0.471 -7.847 33.943 1.00 95.06 85 THR A O 1
ATOM 665 N N . ALA A 1 86 ? 1.715 -9.634 34.503 1.00 91.94 86 ALA A N 1
ATOM 666 C CA . ALA A 1 86 ? 0.644 -10.292 35.256 1.00 91.94 86 ALA A CA 1
ATOM 667 C C . ALA A 1 86 ? 0.081 -9.382 36.364 1.00 91.94 86 ALA A C 1
ATOM 669 O O . ALA A 1 86 ? -1.131 -9.268 36.517 1.00 91.94 86 ALA A O 1
ATOM 670 N N . LYS A 1 87 ? 0.953 -8.626 37.051 1.00 94.00 87 LYS A N 1
ATOM 671 C CA . LYS A 1 87 ? 0.542 -7.629 38.048 1.00 94.00 87 LYS A CA 1
ATOM 672 C C . LYS A 1 87 ? -0.373 -6.560 37.448 1.00 94.00 87 LYS A C 1
ATOM 674 O O . LYS A 1 87 ? -1.422 -6.290 38.013 1.00 94.00 87 LYS A O 1
ATOM 679 N N . SER A 1 88 ? -0.002 -5.978 36.302 1.00 93.06 88 SER A N 1
ATOM 680 C CA . SER A 1 88 ? -0.828 -4.950 35.651 1.00 93.06 88 SER A CA 1
ATOM 681 C C . SER A 1 88 ? -2.181 -5.476 35.170 1.00 93.06 88 SER A C 1
ATOM 683 O O . SER A 1 88 ? -3.144 -4.717 35.136 1.00 93.06 88 SER A O 1
ATOM 685 N N . GLN A 1 89 ? -2.266 -6.761 34.813 1.00 92.19 89 GLN A N 1
ATOM 686 C CA . GLN A 1 89 ? -3.532 -7.395 34.445 1.00 92.19 89 GLN A CA 1
ATOM 687 C C . GLN A 1 89 ? -4.405 -7.631 35.678 1.00 92.19 89 GLN A C 1
ATOM 689 O O . GLN A 1 89 ? -5.539 -7.165 35.683 1.00 92.19 89 GLN A O 1
ATOM 694 N N . LYS A 1 90 ? -3.849 -8.222 36.744 1.00 91.12 90 LYS A N 1
ATOM 695 C CA . LYS A 1 90 ? -4.541 -8.431 38.025 1.00 91.12 90 LYS A CA 1
ATOM 696 C C . LYS A 1 90 ? -5.086 -7.126 38.610 1.00 91.12 90 LYS A C 1
ATOM 698 O O . LYS A 1 90 ? -6.231 -7.068 39.018 1.00 91.12 90 LYS A O 1
ATOM 703 N N . THR A 1 91 ? -4.330 -6.028 38.561 1.00 90.56 91 THR A N 1
ATOM 704 C CA . THR A 1 91 ? -4.835 -4.726 39.042 1.00 90.56 91 THR A CA 1
ATOM 705 C C . THR A 1 91 ? -5.937 -4.120 38.171 1.00 90.56 91 THR A C 1
ATOM 707 O O . THR A 1 91 ? -6.706 -3.305 38.659 1.00 90.56 91 THR A O 1
ATOM 710 N N . LYS A 1 92 ? -5.976 -4.433 36.867 1.00 91.69 92 LYS A N 1
ATOM 711 C CA . LYS A 1 92 ? -6.965 -3.866 35.930 1.00 91.69 92 LYS A CA 1
ATOM 712 C C . LYS A 1 92 ? -8.263 -4.671 35.894 1.00 91.69 92 LYS A C 1
ATOM 714 O O . LYS A 1 92 ? -9.310 -4.087 35.653 1.00 91.69 92 LYS A O 1
ATOM 719 N N . LEU A 1 93 ? -8.162 -5.990 36.032 1.00 90.75 93 LEU A N 1
ATOM 720 C CA . LEU A 1 93 ? -9.283 -6.924 35.915 1.00 90.75 93 LEU A CA 1
ATOM 721 C C . LEU A 1 93 ? -9.761 -7.449 37.276 1.00 90.75 93 LEU A C 1
ATOM 723 O O . LEU A 1 93 ? -10.874 -7.951 37.347 1.00 90.75 93 LEU A O 1
ATOM 727 N N . GLY A 1 94 ? -8.959 -7.300 38.333 1.00 88.44 94 GLY A N 1
ATOM 728 C CA . GLY A 1 94 ? -9.215 -7.899 39.641 1.00 88.44 94 GLY A CA 1
ATOM 729 C C . GLY A 1 94 ? -8.820 -9.376 39.698 1.00 88.44 94 GLY A C 1
ATOM 730 O O . GLY A 1 94 ? -8.426 -9.970 38.690 1.00 88.44 94 GLY A O 1
ATOM 731 N N . ASP A 1 95 ? -8.920 -9.950 40.896 1.00 88.44 95 ASP A N 1
ATOM 732 C CA . ASP A 1 95 ? -8.873 -11.395 41.116 1.00 88.44 95 ASP A CA 1
ATOM 733 C C . ASP A 1 95 ? -10.293 -11.930 41.296 1.00 88.44 95 ASP A C 1
ATOM 735 O O . ASP A 1 95 ? -11.071 -11.399 42.084 1.00 88.44 95 ASP A O 1
ATOM 739 N N . GLU A 1 96 ? -10.619 -13.015 40.594 1.00 88.12 96 GLU A N 1
ATOM 740 C CA . GLU A 1 96 ? -11.970 -13.592 40.604 1.00 88.12 96 GLU A CA 1
ATOM 741 C C . GLU A 1 96 ? -12.399 -14.066 42.001 1.00 88.12 96 GLU A C 1
ATOM 743 O O . GLU A 1 96 ? -13.560 -13.920 42.367 1.00 88.12 96 GLU A O 1
ATOM 748 N N . ALA A 1 97 ? -11.466 -14.604 42.793 1.00 86.88 97 ALA A N 1
ATOM 749 C CA . ALA A 1 97 ? -11.757 -15.095 44.138 1.00 86.88 97 ALA A CA 1
ATOM 750 C C . ALA A 1 97 ? -12.057 -13.956 45.126 1.00 86.88 97 ALA A C 1
ATOM 752 O O . ALA A 1 97 ? -12.976 -14.074 45.928 1.00 86.88 97 ALA A O 1
ATOM 753 N N . GLU A 1 98 ? -11.302 -12.856 45.052 1.00 85.62 98 GLU A N 1
ATOM 754 C CA . GLU A 1 98 ? -11.528 -11.672 45.893 1.00 85.62 98 GLU A CA 1
ATOM 755 C C . GLU A 1 98 ? -12.857 -11.004 45.506 1.00 85.62 98 GLU A C 1
ATOM 757 O O . GLU A 1 98 ? -13.685 -10.736 46.372 1.00 85.62 98 GLU A O 1
ATOM 762 N N . ALA A 1 99 ? -13.126 -10.876 44.202 1.00 88.56 99 ALA A N 1
ATOM 763 C CA . ALA A 1 99 ? -14.366 -10.293 43.694 1.00 88.56 99 ALA A CA 1
ATOM 764 C C . ALA A 1 99 ? -15.627 -11.087 44.084 1.00 88.56 99 ALA A C 1
ATOM 766 O O . ALA A 1 99 ? -16.675 -10.489 44.298 1.00 88.56 99 ALA A O 1
ATOM 767 N N . GLN A 1 100 ? -15.554 -12.421 44.173 1.00 90.00 100 GLN A N 1
ATOM 768 C CA . GLN A 1 100 ? -16.694 -13.239 44.609 1.00 90.00 100 GLN A CA 1
ATOM 769 C C . GLN A 1 100 ? -17.032 -13.023 46.086 1.00 90.00 100 GLN A C 1
ATOM 771 O O . GLN A 1 100 ? -18.207 -12.936 46.425 1.00 90.00 100 GLN A O 1
ATOM 776 N N . ILE A 1 101 ? -16.014 -12.914 46.944 1.00 90.62 101 ILE A N 1
ATOM 777 C CA . ILE A 1 101 ? -16.202 -12.696 48.384 1.00 90.62 101 ILE A CA 1
ATOM 778 C C . ILE A 1 101 ? -16.769 -11.296 48.636 1.00 90.62 101 ILE A C 1
ATOM 780 O O . ILE A 1 101 ? -17.711 -11.150 49.409 1.00 90.62 101 ILE A O 1
ATOM 784 N N . GLU A 1 102 ? -16.220 -10.280 47.967 1.00 88.31 102 GLU A N 1
ATOM 785 C CA . GLU A 1 102 ? -16.716 -8.901 48.059 1.00 88.31 102 GLU A CA 1
ATOM 786 C C . GLU A 1 102 ? -18.155 -8.796 47.543 1.00 88.31 102 GLU A C 1
ATOM 788 O O . GLU A 1 102 ? -18.999 -8.226 48.219 1.00 88.31 102 GLU A O 1
ATOM 793 N N . ALA A 1 103 ? -18.475 -9.429 46.410 1.00 91.75 103 ALA A N 1
ATOM 794 C CA . ALA A 1 103 ? -19.833 -9.417 45.872 1.00 91.75 103 ALA A CA 1
ATOM 795 C C . ALA A 1 103 ? -20.851 -10.138 46.773 1.00 91.75 103 ALA A C 1
ATOM 797 O O . ALA A 1 103 ? -22.004 -9.722 46.835 1.00 91.75 103 ALA A O 1
ATOM 798 N N . GLU A 1 104 ? -20.459 -11.223 47.450 1.00 89.75 104 GLU A N 1
ATOM 799 C CA . GLU A 1 104 ? -21.331 -11.910 48.411 1.00 89.75 104 GLU A CA 1
ATOM 800 C C . GLU A 1 104 ? -21.561 -11.060 49.668 1.00 89.75 104 GLU A C 1
ATOM 802 O O . GLU A 1 104 ? -22.687 -10.995 50.158 1.00 89.75 104 GLU A O 1
ATOM 807 N N . ALA A 1 105 ? -20.524 -10.368 50.151 1.00 91.50 105 ALA A N 1
ATOM 808 C CA . ALA A 1 105 ? -20.643 -9.425 51.259 1.00 91.50 105 ALA A CA 1
ATOM 809 C C . ALA A 1 105 ? -21.536 -8.229 50.893 1.00 91.50 105 ALA A C 1
ATOM 811 O O . ALA A 1 105 ? -22.476 -7.941 51.628 1.00 91.50 105 ALA A O 1
ATOM 812 N N . ASP A 1 106 ? -21.317 -7.606 49.733 1.00 92.06 106 ASP A N 1
ATOM 813 C CA . ASP A 1 106 ? -22.137 -6.494 49.237 1.00 92.06 106 ASP A CA 1
ATOM 814 C C . ASP A 1 106 ? -23.599 -6.926 49.032 1.00 92.06 106 ASP A C 1
ATOM 816 O O . ASP A 1 106 ? -24.520 -6.197 49.388 1.00 92.06 106 ASP A O 1
ATOM 820 N N . ALA A 1 107 ? -23.840 -8.134 48.508 1.00 92.19 107 ALA A N 1
ATOM 821 C CA . ALA A 1 107 ? -25.194 -8.664 48.352 1.00 92.19 107 ALA A CA 1
ATOM 822 C C . ALA A 1 107 ? -25.880 -8.925 49.702 1.00 92.19 107 ALA A C 1
ATOM 824 O O . ALA A 1 107 ? -27.084 -8.708 49.829 1.00 92.19 107 ALA A O 1
ATOM 825 N N . ALA A 1 108 ? -25.135 -9.393 50.707 1.00 89.69 108 ALA A N 1
ATOM 826 C CA . ALA A 1 108 ? -25.658 -9.574 52.056 1.00 89.69 108 ALA A CA 1
ATOM 827 C C . ALA A 1 108 ? -25.952 -8.229 52.739 1.00 89.69 108 ALA A C 1
ATOM 829 O O . ALA A 1 108 ? -26.963 -8.114 53.428 1.00 89.69 108 ALA A O 1
ATOM 830 N N . GLU A 1 109 ? -25.105 -7.217 52.531 1.00 89.19 109 GLU A N 1
ATOM 831 C CA . GLU A 1 109 ? -25.334 -5.857 53.023 1.00 89.19 109 GLU A CA 1
ATOM 832 C C . GLU A 1 109 ? -26.536 -5.195 52.340 1.00 89.19 109 GLU A C 1
ATOM 834 O O . GLU A 1 109 ? -27.354 -4.596 53.034 1.00 89.19 109 GLU A O 1
ATOM 839 N N . GLU A 1 110 ? -26.709 -5.344 51.022 1.00 87.31 110 GLU A N 1
ATOM 840 C CA . GLU A 1 110 ? -27.905 -4.836 50.340 1.00 87.31 110 GLU A CA 1
ATOM 841 C C . GLU A 1 110 ? -29.179 -5.543 50.810 1.00 87.31 110 GLU A C 1
ATOM 843 O O . GLU A 1 110 ? -30.177 -4.872 51.050 1.00 87.31 110 GLU A O 1
ATOM 848 N N . LEU A 1 111 ? -29.151 -6.864 51.014 1.00 85.25 111 LEU A N 1
ATOM 849 C CA . LEU A 1 111 ? -30.313 -7.599 51.526 1.00 85.25 111 LEU A CA 1
ATOM 850 C C . LEU A 1 111 ? -30.651 -7.159 52.959 1.00 85.25 111 LEU A C 1
ATOM 852 O O . LEU A 1 111 ? -31.815 -6.928 53.271 1.00 85.25 111 LEU A O 1
ATOM 856 N N . ALA A 1 112 ? -29.645 -6.975 53.817 1.00 84.00 112 ALA A N 1
ATOM 857 C CA . ALA A 1 112 ? -29.852 -6.467 55.171 1.00 84.00 112 ALA A CA 1
ATOM 858 C C . ALA A 1 112 ? -30.387 -5.024 55.180 1.00 84.00 112 ALA A C 1
ATOM 860 O O . ALA A 1 112 ? -31.264 -4.707 55.980 1.00 84.00 112 ALA A O 1
ATOM 861 N N . ALA A 1 113 ? -29.903 -4.165 54.278 1.00 79.38 113 ALA A N 1
ATOM 862 C CA . ALA A 1 113 ? -30.416 -2.807 54.118 1.00 79.38 113 ALA A CA 1
ATOM 863 C C . ALA A 1 113 ? -31.862 -2.797 53.590 1.00 79.38 113 ALA A C 1
ATOM 865 O O . ALA A 1 113 ? -32.678 -2.005 54.057 1.00 79.38 113 ALA A O 1
ATOM 866 N N . GLU A 1 114 ? -32.202 -3.695 52.661 1.00 74.62 114 GLU A N 1
ATOM 867 C CA . GLU A 1 114 ? -33.563 -3.853 52.136 1.00 74.62 114 GLU A CA 1
ATOM 868 C C . GLU A 1 114 ? -34.518 -4.409 53.216 1.00 74.62 114 GLU A C 1
ATOM 870 O O . GLU A 1 114 ? -35.667 -3.975 53.314 1.00 74.62 114 GLU A O 1
ATOM 875 N N . GLU A 1 115 ? -34.037 -5.301 54.091 1.00 74.31 115 GLU A N 1
ATOM 876 C CA . GLU A 1 115 ? -34.793 -5.836 55.232 1.00 74.31 115 GLU A CA 1
ATOM 877 C C . GLU A 1 115 ? -34.983 -4.792 56.354 1.00 74.31 115 GLU A C 1
ATOM 879 O O . GLU A 1 115 ? -36.070 -4.709 56.934 1.00 74.31 115 GLU A O 1
ATOM 884 N N . GLU A 1 116 ? -33.990 -3.934 56.624 1.00 69.81 116 GLU A N 1
ATOM 885 C CA . GLU A 1 116 ? -34.150 -2.769 57.513 1.00 69.81 116 GLU A CA 1
ATOM 886 C C . GLU A 1 116 ? -35.142 -1.742 56.940 1.00 69.81 116 GLU A C 1
ATOM 888 O O . GLU A 1 116 ? -36.019 -1.267 57.666 1.00 69.81 116 GLU A O 1
ATOM 893 N N . GLU A 1 117 ? -35.084 -1.446 55.638 1.00 64.00 117 GLU A N 1
ATOM 894 C CA . GLU A 1 117 ? -36.037 -0.534 54.986 1.00 64.00 117 GLU A CA 1
ATOM 895 C C . GLU A 1 117 ? -37.470 -1.113 54.9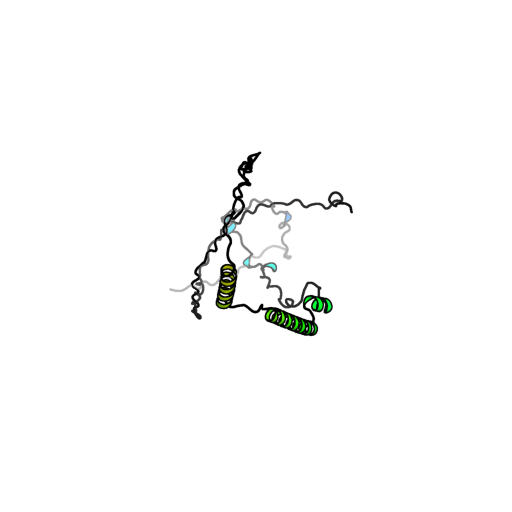78 1.00 64.00 117 GLU A C 1
ATOM 897 O O . GLU A 1 117 ? -38.462 -0.380 55.067 1.00 64.00 117 GLU A O 1
ATOM 902 N N . GLU A 1 118 ? -37.611 -2.441 54.940 1.00 59.66 118 GLU A N 1
ATOM 903 C CA . GLU A 1 118 ? -38.900 -3.120 55.056 1.00 59.66 118 GLU A CA 1
ATOM 904 C C . GLU A 1 118 ? -39.441 -3.160 56.500 1.00 59.66 118 GLU A C 1
ATOM 906 O O . GLU A 1 118 ? -40.657 -3.042 56.698 1.00 59.66 118 GLU A O 1
ATOM 911 N N . ALA A 1 119 ? -38.564 -3.240 57.505 1.00 60.22 119 ALA A N 1
ATOM 912 C CA . ALA A 1 119 ? -38.924 -3.193 58.924 1.00 60.22 119 ALA A CA 1
ATOM 913 C C . ALA A 1 119 ? -39.291 -1.779 59.422 1.00 60.22 119 ALA A C 1
ATOM 915 O O . ALA A 1 119 ? -40.093 -1.645 60.349 1.00 60.22 119 ALA A O 1
ATOM 916 N N . GLU A 1 120 ? -38.770 -0.721 58.793 1.00 61.09 120 GLU A N 1
ATOM 917 C CA . GLU A 1 120 ? -39.105 0.676 59.110 1.00 61.09 120 GLU A CA 1
ATOM 918 C C . GLU A 1 120 ? -40.390 1.191 58.435 1.00 61.09 120 GLU A C 1
ATOM 920 O O . GLU A 1 120 ? -40.744 2.366 58.584 1.00 61.09 120 GLU A O 1
ATOM 925 N N . LYS A 1 121 ? -41.152 0.336 57.735 1.00 58.94 121 LYS A N 1
ATOM 926 C CA . LYS A 1 121 ? -42.474 0.716 57.210 1.00 58.94 121 LYS A CA 1
ATOM 927 C C . LYS A 1 121 ? -43.374 1.148 58.383 1.00 58.94 121 LYS A C 1
ATOM 929 O O . LYS A 1 121 ? -43.737 0.313 59.217 1.00 58.94 121 LYS A O 1
ATOM 934 N N . PRO A 1 122 ? -43.772 2.433 58.481 1.00 61.56 122 PRO A N 1
ATOM 935 C CA . PRO A 1 122 ? -44.604 2.888 59.582 1.00 61.56 122 PRO A CA 1
ATOM 936 C C . PRO A 1 122 ? -45.946 2.167 59.507 1.00 61.56 122 PRO A C 1
ATOM 938 O O . PRO A 1 122 ? -46.5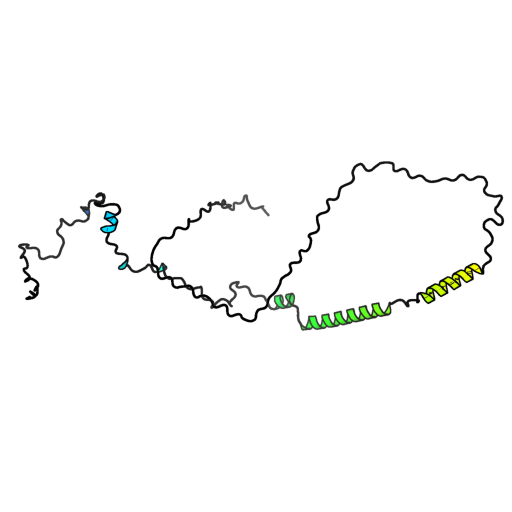31 2.046 58.433 1.00 61.56 122 PRO A O 1
ATOM 941 N N . VAL A 1 123 ? -46.451 1.700 60.649 1.00 72.00 123 VAL A N 1
ATOM 942 C CA . VAL A 1 123 ? -47.798 1.126 60.752 1.00 72.00 123 VAL A CA 1
ATOM 943 C C . VAL A 1 123 ? -48.802 2.163 60.237 1.00 72.00 123 VAL A C 1
ATOM 945 O O . VAL A 1 123 ? -49.110 3.145 60.915 1.00 72.00 123 VAL A O 1
ATOM 948 N N . TYR A 1 124 ? -49.274 1.981 59.004 1.00 67.81 124 TYR A N 1
ATOM 949 C CA . TYR A 1 124 ? -50.216 2.894 58.373 1.00 67.81 124 TYR A CA 1
ATOM 950 C C . TYR A 1 124 ? -51.590 2.705 59.015 1.00 67.81 124 TYR A C 1
ATOM 952 O O . TYR A 1 124 ? -52.194 1.639 58.907 1.00 67.81 124 TYR A O 1
ATOM 960 N N . LYS A 1 125 ? -52.102 3.753 59.669 1.00 80.38 125 LYS A N 1
ATOM 961 C CA . LYS A 1 125 ? -53.529 3.830 60.000 1.00 80.38 125 LYS A CA 1
ATOM 962 C C . LYS A 1 125 ? -54.320 3.866 58.695 1.00 80.38 125 LYS A C 1
ATOM 964 O O . LYS A 1 125 ? -53.915 4.555 57.753 1.00 80.38 125 LYS A O 1
ATOM 969 N N . THR A 1 126 ? -55.430 3.139 58.623 1.00 85.06 126 THR A N 1
ATOM 970 C CA . THR A 1 126 ? -56.292 3.211 57.439 1.00 85.06 126 THR A CA 1
ATOM 971 C C . THR A 1 126 ? -56.962 4.587 57.365 1.00 85.06 126 THR A C 1
ATOM 973 O O . THR A 1 126 ? -57.064 5.300 58.368 1.00 85.06 126 THR A O 1
ATOM 976 N N . LEU A 1 127 ? -57.407 4.999 56.171 1.00 83.00 127 LEU A N 1
ATOM 977 C CA . LEU A 1 127 ? -58.140 6.263 56.022 1.00 83.00 127 LEU A CA 1
ATOM 978 C C . LEU A 1 127 ? -59.387 6.288 56.918 1.00 83.00 127 LEU A C 1
ATOM 980 O O . LEU A 1 127 ? -59.697 7.326 57.497 1.00 83.00 127 LEU A O 1
ATOM 984 N N . ASP A 1 128 ? -60.044 5.140 57.084 1.00 87.62 128 ASP A N 1
ATOM 985 C CA . ASP A 1 128 ? -61.218 4.988 57.942 1.00 87.62 128 ASP A CA 1
ATOM 986 C C . ASP A 1 128 ? -60.870 5.201 59.423 1.00 87.62 128 ASP A C 1
ATOM 988 O O . ASP A 1 128 ? -61.573 5.936 60.121 1.00 87.62 128 ASP A O 1
ATOM 992 N N . ASP A 1 129 ? -59.736 4.661 59.886 1.00 87.62 129 ASP A N 1
ATOM 993 C CA . ASP A 1 129 ? -59.245 4.901 61.248 1.00 87.62 129 ASP A CA 1
ATOM 994 C C . ASP A 1 129 ? -58.967 6.394 61.473 1.00 87.62 129 ASP A C 1
ATOM 996 O O . ASP A 1 129 ? -59.369 6.958 62.491 1.00 87.62 129 ASP A O 1
ATOM 1000 N N . TYR A 1 130 ? -58.360 7.073 60.494 1.00 89.44 130 TYR A N 1
ATOM 1001 C CA . TYR A 1 130 ? -58.105 8.514 60.566 1.00 89.44 130 TYR A CA 1
ATOM 1002 C C . TYR A 1 130 ? -59.398 9.342 60.638 1.00 89.44 130 TYR A C 1
ATOM 1004 O O . TYR A 1 130 ? -59.492 10.279 61.437 1.00 89.44 130 TYR A O 1
ATOM 1012 N N . PHE A 1 131 ? -60.417 8.994 59.844 1.00 91.38 131 PHE A N 1
ATOM 1013 C CA . PHE A 1 131 ? -61.714 9.671 59.902 1.00 91.38 131 PHE A CA 1
ATOM 1014 C C . PHE A 1 131 ? -62.434 9.430 61.230 1.00 91.38 131 PHE A C 1
ATOM 1016 O O . PHE A 1 131 ? -63.019 10.369 61.773 1.00 91.38 131 PHE A O 1
ATOM 1023 N N . SER A 1 132 ? -62.341 8.223 61.791 1.00 89.25 132 SER A N 1
ATOM 1024 C CA . SER A 1 132 ? -62.922 7.925 63.102 1.00 89.25 132 SER A CA 1
ATOM 1025 C C . SER A 1 132 ? -62.235 8.700 64.236 1.00 89.25 132 SER A C 1
ATOM 1027 O O . SER A 1 132 ? -62.914 9.268 65.092 1.00 89.25 132 SER A O 1
ATOM 1029 N N . GLU A 1 133 ? -60.905 8.837 64.206 1.00 86.88 133 GLU A N 1
ATOM 1030 C CA . GLU A 1 133 ? -60.152 9.656 65.165 1.00 86.88 133 GLU A CA 1
ATOM 1031 C C . GLU A 1 133 ? -60.504 11.145 65.054 1.00 86.88 133 GLU A C 1
ATOM 1033 O O . GLU A 1 133 ? -60.712 11.807 66.074 1.00 86.88 133 GLU A O 1
ATOM 1038 N N . LEU A 1 134 ? -60.618 11.678 63.832 1.00 87.69 134 LEU A N 1
ATOM 1039 C CA . LEU A 1 134 ? -61.058 13.058 63.611 1.00 87.69 134 LEU A CA 1
ATOM 1040 C C . LEU A 1 134 ? -62.470 13.295 64.141 1.00 87.69 134 LEU A C 1
ATOM 1042 O O . LEU A 1 134 ? -62.732 14.336 64.747 1.00 87.69 134 LEU A O 1
ATOM 1046 N N . GLN A 1 135 ? -63.373 12.342 63.923 1.00 87.94 135 GLN A N 1
ATOM 1047 C CA . GLN A 1 135 ? -64.747 12.451 64.384 1.00 87.94 135 GLN A CA 1
ATOM 1048 C C . GLN A 1 135 ? -64.817 12.432 65.918 1.00 87.94 135 GLN A C 1
ATOM 1050 O O . GLN A 1 135 ? -65.438 13.316 66.504 1.00 87.94 135 GLN A O 1
ATOM 1055 N N . LEU A 1 136 ? -64.079 11.534 66.579 1.00 86.94 136 LEU A N 1
ATOM 1056 C CA . LEU A 1 136 ? -63.965 11.501 68.043 1.00 86.94 136 LEU A CA 1
ATOM 1057 C C . LEU A 1 136 ? -63.357 12.790 68.617 1.00 86.94 136 LEU A C 1
ATOM 1059 O O . LEU A 1 136 ? -63.802 13.282 69.656 1.00 86.94 136 LEU A O 1
ATOM 1063 N N . GLN A 1 137 ? -62.366 13.381 67.942 1.00 85.31 137 GLN A N 1
ATOM 1064 C CA . GLN A 1 137 ? -61.805 14.675 68.340 1.00 85.31 137 GLN A CA 1
ATOM 1065 C C . GLN A 1 137 ? -62.831 15.806 68.203 1.00 85.31 137 GLN A C 1
ATOM 1067 O O . GLN A 1 137 ? -62.946 16.641 69.102 1.00 85.31 137 GLN A O 1
ATOM 1072 N N . GLN A 1 138 ? -63.596 15.836 67.109 1.00 81.62 138 GLN A N 1
ATOM 1073 C CA . GLN A 1 138 ? -64.648 16.832 66.893 1.00 81.62 138 GLN A CA 1
ATOM 1074 C C . GLN A 1 138 ? -65.786 16.697 67.906 1.00 81.62 138 GLN A C 1
ATOM 1076 O O . GLN A 1 138 ? -66.239 17.706 68.445 1.00 81.62 138 GLN A O 1
ATOM 1081 N N . GLU A 1 139 ? -66.208 15.472 68.212 1.00 81.31 139 GLU A N 1
ATOM 1082 C CA . GLU A 1 139 ? -67.221 15.182 69.227 1.00 81.31 139 GLU A CA 1
ATOM 1083 C C . GLU A 1 139 ? -66.727 15.569 70.631 1.00 81.31 139 GLU A C 1
ATOM 1085 O O . GLU A 1 139 ? -67.449 16.233 71.377 1.00 81.31 139 GLU A O 1
ATOM 1090 N N . GLY A 1 140 ? -65.463 15.283 70.962 1.00 77.69 140 GLY A N 1
ATOM 1091 C CA . GLY A 1 140 ? -64.832 15.719 72.213 1.00 77.69 140 GLY A CA 1
ATOM 1092 C C . GLY A 1 140 ? -64.702 17.244 72.345 1.00 77.69 140 GLY A C 1
ATOM 1093 O O . GLY A 1 140 ? -64.864 17.792 73.436 1.00 77.69 140 GLY A O 1
ATOM 1094 N N . LEU A 1 141 ? -64.468 17.950 71.234 1.00 69.50 141 LEU A N 1
ATOM 1095 C CA . LEU A 1 141 ? -64.442 19.418 71.161 1.00 69.50 141 LEU A CA 1
ATOM 1096 C C . LEU A 1 141 ? -65.848 20.043 71.192 1.00 69.50 141 LEU A C 1
ATOM 1098 O O . LEU A 1 141 ? -65.999 21.172 71.660 1.00 69.50 141 LEU A O 1
ATOM 1102 N N . ALA A 1 142 ? -66.868 19.340 70.694 1.00 66.81 142 ALA A N 1
ATOM 1103 C CA . ALA A 1 142 ? -68.267 19.767 70.724 1.00 66.81 142 ALA A CA 1
ATOM 1104 C C . ALA A 1 142 ? -68.937 19.513 72.086 1.00 66.81 142 ALA A C 1
ATOM 1106 O O . ALA A 1 142 ? -69.839 20.256 72.467 1.00 66.81 142 ALA A O 1
ATOM 1107 N N . ALA A 1 143 ? -68.474 18.507 72.835 1.00 66.75 143 ALA A N 1
ATOM 1108 C CA . ALA A 1 143 ? -68.938 18.208 74.189 1.00 66.75 143 ALA A CA 1
ATOM 1109 C C . ALA A 1 143 ? -68.504 19.261 75.227 1.00 66.75 143 ALA A C 1
ATOM 1111 O O . ALA A 1 143 ? -69.098 19.355 76.301 1.00 66.75 143 ALA A O 1
ATOM 1112 N N . GLN A 1 144 ? -67.493 20.079 74.917 1.00 67.06 144 GLN A N 1
ATOM 1113 C CA . GLN A 1 144 ? -67.118 21.220 75.749 1.00 67.06 144 GLN A CA 1
ATOM 1114 C C . GLN A 1 144 ? -68.033 22.414 75.432 1.00 67.06 144 GLN A C 1
ATOM 1116 O O . GLN A 1 144 ? -68.100 22.838 74.275 1.00 67.06 144 GLN A O 1
ATOM 1121 N N . PRO A 1 145 ? -68.727 23.008 76.421 1.00 65.81 145 PRO A N 1
ATOM 1122 C CA . PRO A 1 145 ? -69.612 24.137 76.165 1.00 65.81 145 PRO A CA 1
ATOM 1123 C C . PRO A 1 145 ? -68.800 25.345 75.671 1.00 65.81 145 PRO A C 1
ATOM 1125 O O . PRO A 1 145 ? -68.099 26.007 76.441 1.00 65.81 145 PRO A O 1
ATOM 1128 N N . LYS A 1 146 ? -68.903 25.657 74.372 1.00 67.06 146 LYS A N 1
ATOM 1129 C CA . LYS A 1 146 ? -68.342 26.881 73.782 1.00 67.06 146 LYS A CA 1
ATOM 1130 C C . LYS A 1 146 ? -69.070 28.092 74.370 1.00 67.06 146 LYS A C 1
ATOM 1132 O O . LYS A 1 146 ? -70.220 28.359 74.028 1.00 67.06 146 LYS A O 1
ATOM 1137 N N . ARG A 1 147 ? -68.402 28.840 75.253 1.00 70.88 147 ARG A N 1
ATOM 1138 C CA . ARG A 1 147 ? -68.849 30.186 75.649 1.00 70.88 147 ARG A CA 1
ATOM 1139 C C . ARG A 1 147 ? -68.843 31.089 74.412 1.00 70.88 147 ARG A C 1
ATOM 1141 O O . ARG A 1 147 ? -67.923 31.001 73.600 1.00 70.88 147 ARG A O 1
ATOM 1148 N N . ALA A 1 148 ? -69.859 31.937 74.263 1.00 70.00 148 ALA A N 1
ATOM 1149 C CA . ALA A 1 148 ? -69.941 32.864 73.139 1.00 70.00 148 ALA A CA 1
ATOM 1150 C C . ALA A 1 148 ? -68.732 33.828 73.134 1.00 70.00 148 ALA A C 1
ATOM 1152 O O . ALA A 1 148 ? -68.323 34.291 74.208 1.00 70.00 148 ALA A O 1
ATOM 1153 N N . PRO A 1 149 ? -68.152 34.139 71.959 1.00 59.69 149 PRO A N 1
ATOM 1154 C CA . PRO A 1 149 ? -67.112 35.157 71.856 1.00 59.69 149 PRO A CA 1
ATOM 1155 C C . PRO A 1 149 ? -67.666 36.497 72.367 1.00 59.69 149 PRO A C 1
ATOM 1157 O O . PRO A 1 149 ? -68.774 36.880 72.008 1.00 59.69 149 PRO A O 1
ATOM 1160 N N . ASN A 1 150 ? -66.901 37.177 73.227 1.00 59.19 150 ASN A N 1
ATOM 1161 C CA . ASN A 1 150 ? -67.254 38.414 73.945 1.00 59.19 150 ASN A CA 1
ATOM 1162 C C . ASN A 1 150 ? -68.279 38.321 75.087 1.00 59.19 150 ASN A C 1
ATOM 1164 O O . ASN A 1 150 ? -68.680 39.364 75.602 1.00 59.19 150 ASN A O 1
ATOM 1168 N N . ALA A 1 151 ? -68.612 37.127 75.592 1.00 61.62 151 ALA A N 1
ATOM 1169 C CA . ALA A 1 151 ? -69.314 37.013 76.873 1.00 61.62 151 ALA A CA 1
ATOM 1170 C C . ALA A 1 151 ? -68.445 37.595 78.019 1.00 61.62 151 ALA A C 1
ATOM 1172 O O . ALA A 1 151 ? -67.606 36.897 78.590 1.00 61.62 151 ALA A O 1
ATOM 1173 N N . GLY A 1 152 ? -68.622 38.891 78.316 1.00 63.38 152 GLY A N 1
ATOM 1174 C CA . GLY A 1 152 ? -67.913 39.644 79.361 1.00 63.38 152 GLY A CA 1
ATOM 1175 C C . GLY A 1 152 ? -66.892 40.700 78.896 1.00 63.38 152 GLY A C 1
ATOM 1176 O O . GLY A 1 152 ? -66.105 41.155 79.726 1.00 63.38 152 GLY A O 1
ATOM 1177 N N . ALA A 1 153 ? -66.861 41.093 77.614 1.00 64.31 153 ALA A N 1
ATOM 1178 C CA . ALA A 1 153 ? -65.846 42.021 77.078 1.00 64.31 153 ALA A CA 1
ATOM 1179 C C . ALA A 1 153 ? -66.401 43.228 76.289 1.00 64.31 153 ALA A C 1
ATOM 1181 O O . ALA A 1 153 ? -65.680 43.812 75.484 1.00 64.31 153 ALA A O 1
ATOM 1182 N N . GLU A 1 154 ? -67.655 43.622 76.517 1.00 60.56 154 GLU A N 1
ATOM 1183 C CA . GLU A 1 154 ? -68.319 44.675 75.727 1.00 60.56 154 GLU A CA 1
ATOM 1184 C C . GLU A 1 154 ? -67.817 46.104 76.028 1.00 60.56 154 GLU A C 1
ATOM 1186 O O . GLU A 1 154 ? -67.905 46.971 75.165 1.00 60.56 154 GLU A O 1
ATOM 1191 N N . ASP A 1 155 ? -67.167 46.341 77.174 1.00 61.19 155 ASP A N 1
ATOM 1192 C CA . ASP A 1 155 ? -66.774 47.700 77.593 1.00 61.19 155 ASP A CA 1
ATOM 1193 C C . ASP A 1 155 ? -65.321 48.103 77.279 1.00 61.19 155 ASP A C 1
ATOM 1195 O O . ASP A 1 155 ? -64.900 49.207 77.628 1.00 61.19 155 ASP A O 1
ATOM 1199 N N . LYS A 1 156 ? -64.497 47.234 76.672 1.00 60.41 156 LYS A N 1
ATOM 1200 C CA . LYS A 1 156 ? -63.032 47.438 76.708 1.00 60.41 156 LYS A CA 1
ATOM 1201 C C . LYS A 1 156 ? -62.370 48.002 75.452 1.00 60.41 156 LYS A C 1
ATOM 1203 O O . LYS A 1 156 ? -61.268 48.521 75.601 1.00 60.41 156 LYS A O 1
ATOM 1208 N N . TRP A 1 157 ? -62.973 47.968 74.258 1.00 63.22 157 TRP A N 1
ATOM 1209 C CA . TRP A 1 157 ? -62.245 48.270 73.003 1.00 63.22 157 TRP A CA 1
ATOM 1210 C C . TRP A 1 157 ? -62.959 49.232 72.035 1.00 63.22 157 TRP A C 1
ATOM 1212 O O . TRP A 1 157 ? -63.085 48.945 70.849 1.00 63.22 157 TRP A O 1
ATOM 1222 N N . SER A 1 158 ? -63.381 50.407 72.506 1.00 59.72 158 SER A N 1
ATOM 1223 C CA . SER A 1 158 ? -63.951 51.463 71.648 1.00 59.72 158 SER A CA 1
ATOM 1224 C C . SER A 1 158 ? -62.931 52.453 71.056 1.00 59.72 158 SER A C 1
ATOM 1226 O O . SER A 1 158 ? -63.338 53.354 70.334 1.00 59.72 158 SER A O 1
ATOM 1228 N N . ASN A 1 159 ? -61.620 52.303 71.307 1.00 60.50 159 ASN A N 1
ATOM 1229 C CA . ASN A 1 159 ? -60.604 53.299 70.916 1.00 60.50 159 ASN A CA 1
ATOM 1230 C C . ASN A 1 159 ? -59.295 52.697 70.358 1.00 60.50 159 ASN A C 1
ATOM 1232 O O . ASN A 1 159 ? -58.220 52.959 70.897 1.00 60.50 159 ASN A O 1
ATOM 1236 N N . ALA A 1 160 ? -59.341 51.898 69.288 1.00 57.59 160 ALA A N 1
ATOM 1237 C CA . ALA A 1 160 ? -58.110 51.503 68.592 1.00 57.59 160 ALA A CA 1
ATOM 1238 C C . ALA A 1 160 ? -58.283 51.463 67.066 1.00 57.59 160 ALA A C 1
ATOM 1240 O O . ALA A 1 160 ? -59.084 50.696 66.535 1.00 57.59 160 ALA A O 1
ATOM 1241 N N . GLU A 1 161 ? -57.513 52.310 66.380 1.00 60.88 161 GLU A N 1
ATOM 1242 C CA . GLU A 1 161 ? -57.460 52.462 64.924 1.00 60.88 161 GLU A CA 1
ATOM 1243 C C . GLU A 1 161 ? -56.675 51.322 64.246 1.00 60.88 161 GLU A C 1
ATOM 1245 O O . GLU A 1 161 ? -55.703 50.783 64.779 1.00 60.88 161 GLU A O 1
ATOM 1250 N N . LEU A 1 162 ? -57.113 50.952 63.040 1.00 58.34 162 LEU A N 1
ATOM 1251 C CA . LEU A 1 162 ? -56.675 49.777 62.287 1.00 58.34 162 LEU A CA 1
ATOM 1252 C C . LEU A 1 162 ? -55.467 50.129 61.397 1.00 58.34 162 LEU A C 1
ATOM 1254 O O . LEU A 1 162 ? -55.617 50.760 60.355 1.00 58.34 162 LEU A O 1
ATOM 1258 N N . LEU A 1 163 ? -54.257 49.723 61.794 1.00 58.62 163 LEU A N 1
ATOM 1259 C CA . LEU A 1 163 ? -53.025 49.968 61.028 1.00 58.62 163 LEU A CA 1
ATOM 1260 C C . LEU A 1 163 ? -52.750 48.833 60.024 1.00 58.62 163 LEU A C 1
ATOM 1262 O O . LEU A 1 163 ? -52.259 47.764 60.395 1.00 58.62 163 LEU A O 1
ATOM 1266 N N . VAL A 1 164 ? -53.024 49.078 58.738 1.00 64.56 164 VAL A N 1
ATOM 1267 C CA . VAL A 1 164 ? -52.660 48.195 57.613 1.00 64.56 164 VAL A CA 1
ATOM 1268 C C . VAL A 1 164 ? -51.277 48.592 57.084 1.00 64.56 164 VAL A C 1
ATOM 1270 O O . VAL A 1 164 ? -51.055 49.729 56.683 1.00 64.56 164 VAL A O 1
ATOM 1273 N N . LYS A 1 165 ? -50.317 47.658 57.090 1.00 61.53 165 LYS A N 1
ATOM 1274 C CA . LYS A 1 165 ? -48.969 47.864 56.531 1.00 61.53 165 LYS A CA 1
ATOM 1275 C C . LYS A 1 165 ? -48.997 47.736 55.007 1.00 61.53 165 LYS A C 1
ATOM 1277 O O . LYS A 1 165 ? -48.913 46.629 54.477 1.00 61.53 165 LYS A O 1
ATOM 1282 N N . GLU A 1 166 ? -49.049 48.863 54.313 1.00 61.38 166 GLU A N 1
ATOM 1283 C CA . GLU A 1 166 ? -48.779 48.934 52.877 1.00 61.38 166 GLU A CA 1
ATOM 1284 C C . GLU A 1 166 ? -47.261 48.835 52.634 1.00 61.38 166 GLU A C 1
ATOM 1286 O O . GLU A 1 166 ? -46.459 49.512 53.279 1.00 61.38 166 GLU A O 1
ATOM 1291 N N . ARG A 1 167 ? -46.837 47.920 51.753 1.00 60.12 167 ARG A N 1
ATOM 1292 C CA . ARG A 1 167 ? -45.435 47.770 51.330 1.00 60.12 167 ARG A CA 1
ATOM 1293 C C . ARG A 1 167 ? -45.274 48.395 49.949 1.00 60.12 167 ARG A C 1
ATOM 1295 O O . ARG A 1 167 ? -45.619 47.769 48.951 1.00 60.12 167 ARG A O 1
ATOM 1302 N N . GLU A 1 168 ? -44.720 49.597 49.894 1.00 61.53 168 GLU A N 1
ATOM 1303 C CA . GLU A 1 168 ? -44.357 50.254 48.638 1.00 61.53 168 GLU A CA 1
ATOM 1304 C C . GLU A 1 168 ? -42.990 49.752 48.134 1.00 61.53 168 GLU A C 1
ATOM 1306 O O . GLU A 1 168 ? -42.007 49.681 48.876 1.00 61.53 168 GLU A O 1
ATOM 1311 N N . VAL A 1 169 ? -42.922 49.365 46.856 1.00 64.25 169 VAL A N 1
ATOM 1312 C CA . VAL A 1 169 ? -41.695 48.909 46.181 1.00 64.25 169 VAL A CA 1
ATOM 1313 C C . VAL A 1 169 ? -40.912 50.139 45.715 1.00 64.25 169 VAL A C 1
ATOM 1315 O O . VAL A 1 169 ? -41.251 50.755 44.711 1.00 64.25 169 VAL A O 1
ATOM 1318 N N . PHE A 1 170 ? -39.862 50.500 46.453 1.00 62.25 170 PHE A N 1
ATOM 1319 C CA . PHE A 1 170 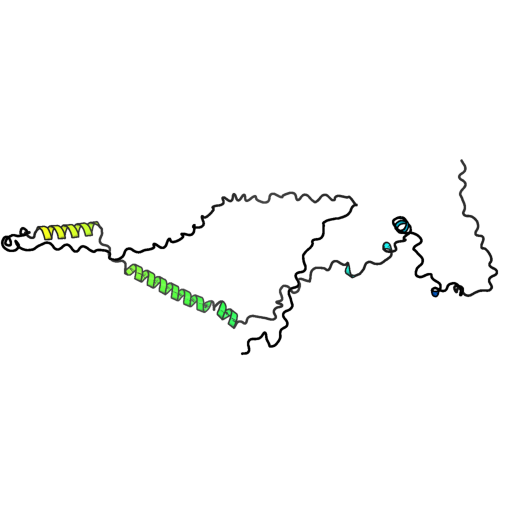? -39.167 51.787 46.315 1.00 62.25 170 PHE A CA 1
ATOM 1320 C C . PHE A 1 170 ? -38.303 51.949 45.046 1.00 62.25 170 PHE A C 1
ATOM 1322 O O . PHE A 1 170 ? -37.911 53.066 44.724 1.00 62.25 170 PHE A O 1
ATOM 1329 N N . ILE A 1 171 ? -38.005 50.888 44.282 1.00 66.88 171 ILE A N 1
ATOM 1330 C CA . ILE A 1 171 ? -37.311 51.011 42.984 1.00 66.88 171 ILE A CA 1
ATOM 1331 C C . ILE A 1 171 ? -37.837 49.943 42.009 1.00 66.88 171 ILE A C 1
ATOM 1333 O O . ILE A 1 171 ? -37.691 48.750 42.293 1.00 66.88 171 ILE A O 1
ATOM 1337 N N . PRO A 1 172 ? -38.412 50.315 40.849 1.00 67.81 172 PRO A N 1
ATOM 1338 C CA . PRO A 1 172 ? -38.782 49.341 39.827 1.00 67.81 172 PRO A CA 1
ATOM 1339 C C . PRO A 1 172 ? -37.5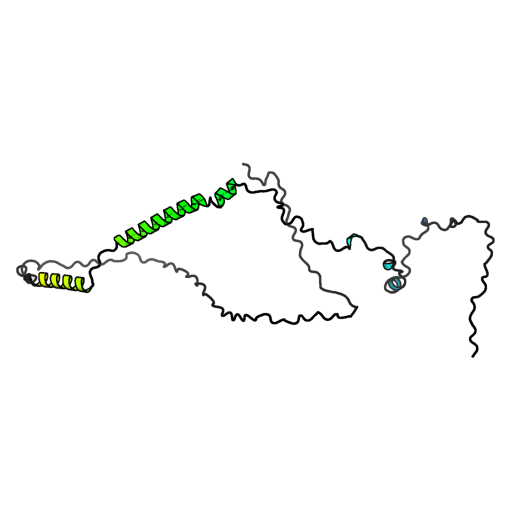19 48.790 39.128 1.00 67.81 172 PRO A C 1
ATOM 1341 O O . PRO A 1 172 ? -36.639 49.570 38.754 1.00 67.81 172 PRO A O 1
ATOM 1344 N N . PRO A 1 173 ? -37.388 47.466 38.915 1.00 64.88 173 PRO A N 1
ATOM 1345 C CA . PRO A 1 173 ? -36.230 46.899 38.229 1.00 64.88 173 PRO A CA 1
ATOM 1346 C C . PRO A 1 173 ? -36.210 47.321 36.751 1.00 64.88 173 PRO A C 1
ATOM 1348 O O . PRO A 1 173 ? -37.144 47.064 35.996 1.00 64.88 173 PRO A O 1
ATOM 1351 N N . THR A 1 174 ? -35.117 47.954 36.325 1.00 65.69 174 THR A N 1
ATOM 1352 C CA . THR A 1 174 ? -34.990 48.649 35.030 1.00 65.69 174 THR A CA 1
ATOM 1353 C C . THR A 1 174 ? -34.578 47.767 33.847 1.00 65.69 174 THR A C 1
ATOM 1355 O O . THR A 1 174 ? -34.472 48.264 32.729 1.00 65.69 174 THR A O 1
ATOM 1358 N N . SER A 1 175 ? -34.377 46.456 34.025 1.00 66.62 175 SER A N 1
ATOM 1359 C CA . SER A 1 175 ? -34.316 45.526 32.886 1.00 66.62 175 SER A CA 1
ATOM 1360 C C . SER A 1 175 ? -34.575 44.078 33.298 1.00 66.62 175 SER A C 1
ATOM 1362 O O . SER A 1 175 ? -33.976 43.551 34.235 1.00 66.62 175 SER A O 1
ATOM 1364 N N . VAL A 1 176 ? -35.464 43.413 32.561 1.00 64.62 176 VAL A N 1
ATOM 1365 C CA . VAL A 1 176 ? -35.737 41.979 32.701 1.00 64.62 176 VAL A CA 1
ATOM 1366 C C . VAL A 1 176 ? -34.849 41.234 31.706 1.00 64.62 176 VAL A C 1
ATOM 1368 O O . VAL A 1 176 ? -34.975 41.408 30.493 1.00 64.62 176 VAL A O 1
ATOM 1371 N N . LYS A 1 177 ? -33.929 40.400 32.202 1.00 68.31 177 LYS A N 1
ATOM 1372 C CA . LYS A 1 177 ? -33.096 39.535 31.352 1.00 68.31 177 LYS A CA 1
ATOM 1373 C C . LYS A 1 177 ? -33.975 38.499 30.645 1.00 68.31 177 LYS A C 1
ATOM 1375 O O . LYS A 1 177 ? -34.458 37.559 31.265 1.00 68.31 177 LYS A O 1
ATOM 1380 N N . GLN A 1 178 ? -34.126 38.647 29.333 1.00 66.19 178 GLN A N 1
ATOM 1381 C CA . GLN A 1 178 ? -34.758 37.655 28.464 1.00 66.19 178 GLN A CA 1
ATOM 1382 C C . GLN A 1 178 ? -33.851 36.421 28.341 1.00 66.19 178 GLN A C 1
ATOM 1384 O O . GLN A 1 178 ? -32.768 36.476 27.750 1.00 66.19 178 GLN A O 1
ATOM 1389 N N . THR A 1 179 ? -34.274 35.296 28.913 1.00 64.19 179 THR A N 1
ATOM 1390 C CA . THR A 1 179 ? -33.573 34.018 28.784 1.00 64.19 179 THR A CA 1
ATOM 1391 C C . THR A 1 179 ? -33.891 33.402 27.420 1.00 64.19 179 THR A C 1
ATOM 1393 O O . THR A 1 179 ? -35.020 33.021 27.123 1.00 64.19 179 THR A O 1
ATOM 1396 N N . LYS A 1 180 ? -32.883 33.303 26.544 1.00 67.00 180 LYS A N 1
ATOM 1397 C CA . LYS A 1 180 ? -33.022 32.615 25.251 1.00 67.00 180 LYS A CA 1
ATOM 1398 C C . LYS A 1 180 ? -33.191 31.114 25.490 1.00 67.00 180 LYS A C 1
ATOM 1400 O O . LYS A 1 180 ? -32.218 30.415 25.771 1.00 67.00 180 LYS A O 1
ATOM 1405 N N . GLN A 1 181 ? -34.415 30.615 25.361 1.00 69.44 181 GLN A N 1
ATOM 1406 C CA . GLN A 1 181 ? -34.687 29.181 25.393 1.00 69.44 181 GLN A CA 1
ATOM 1407 C C . GLN A 1 181 ? -34.148 28.532 24.107 1.00 69.44 181 GLN A C 1
ATOM 1409 O O . GLN A 1 181 ? -34.528 28.904 22.998 1.00 69.44 181 GLN A O 1
ATOM 1414 N N . LYS A 1 182 ? -33.222 27.576 24.242 1.00 73.44 182 LYS A N 1
ATOM 1415 C CA . LYS A 1 182 ? -32.744 26.758 23.118 1.00 73.44 182 LYS A CA 1
ATOM 1416 C C . LYS A 1 182 ? -33.820 25.731 22.758 1.00 73.44 182 LYS A C 1
ATOM 1418 O O . LYS A 1 182 ? -34.316 25.033 23.640 1.00 73.44 182 LYS A O 1
ATOM 1423 N N . ALA A 1 183 ? -34.147 25.615 21.471 1.00 69.94 183 ALA A N 1
ATOM 1424 C CA . ALA A 1 183 ? -35.088 24.616 20.974 1.00 69.94 183 ALA A CA 1
ATOM 1425 C C . ALA A 1 183 ? -34.601 23.198 21.325 1.00 69.94 183 ALA A C 1
ATOM 1427 O O . ALA A 1 183 ? -33.477 22.812 20.986 1.00 69.94 183 ALA A O 1
ATOM 1428 N N . LYS A 1 184 ? -35.434 22.427 22.033 1.00 70.88 184 LYS A N 1
ATOM 1429 C CA . LYS A 1 184 ? -35.146 21.025 22.358 1.00 70.88 184 LYS A CA 1
ATOM 1430 C C . LYS A 1 184 ? -35.180 20.212 21.061 1.00 70.88 184 LYS A C 1
ATOM 1432 O O . LYS A 1 184 ? -36.113 20.342 20.274 1.00 70.88 184 LYS A O 1
ATOM 1437 N N . LYS A 1 185 ? -34.156 19.386 20.830 1.00 78.31 185 LYS A N 1
ATOM 1438 C CA . LYS A 1 185 ? -34.094 18.484 19.671 1.00 78.31 185 LYS A CA 1
ATOM 1439 C C . LYS A 1 185 ? -35.262 17.497 19.753 1.00 78.31 185 LYS A C 1
ATOM 1441 O O . LYS A 1 185 ? -35.358 16.755 20.728 1.00 78.31 185 LYS A O 1
ATOM 1446 N N . ALA A 1 186 ? -36.142 17.504 18.756 1.00 74.44 186 ALA A N 1
ATOM 1447 C CA . ALA A 1 186 ? -37.212 16.522 18.645 1.00 74.44 186 ALA A CA 1
ATOM 1448 C C . ALA A 1 186 ? -36.631 15.175 18.190 1.00 74.44 186 ALA A C 1
ATOM 1450 O O . ALA A 1 186 ? -35.764 15.132 17.314 1.00 74.44 186 ALA A O 1
ATOM 1451 N N . LYS A 1 187 ? -37.092 14.079 18.799 1.00 79.19 187 LYS A N 1
ATOM 1452 C CA . LYS A 1 187 ? -36.765 12.725 18.346 1.00 79.19 187 LYS A CA 1
ATOM 1453 C C . LYS A 1 187 ? -37.540 12.467 17.056 1.00 79.19 187 LYS A C 1
ATOM 1455 O O . LYS A 1 187 ? -38.764 12.548 17.052 1.00 79.19 187 LYS A O 1
ATOM 1460 N N . GLN A 1 188 ? -36.822 12.191 15.975 1.00 77.19 188 GLN A N 1
ATOM 1461 C CA . GLN A 1 188 ? -37.412 11.768 14.713 1.00 77.19 188 GLN A CA 1
ATOM 1462 C C . GLN A 1 188 ? -37.483 10.243 14.724 1.00 77.19 188 GLN A C 1
ATOM 1464 O O . GLN A 1 188 ? -36.452 9.573 14.689 1.00 77.19 188 GLN A O 1
ATOM 1469 N N . TYR A 1 189 ? -38.695 9.707 14.833 1.00 78.44 189 TYR A N 1
ATOM 1470 C CA . TYR A 1 189 ? -38.935 8.277 14.695 1.00 78.44 189 TYR A CA 1
ATOM 1471 C C . TYR A 1 189 ? -38.910 7.942 13.202 1.00 78.44 189 TYR A C 1
ATOM 1473 O O . TYR A 1 189 ? -39.601 8.579 12.408 1.00 78.44 189 TYR A O 1
ATOM 1481 N N . VAL A 1 190 ? -38.035 7.016 12.818 1.00 79.50 190 VAL A N 1
ATOM 1482 C CA . VAL A 1 190 ? -37.942 6.501 11.451 1.00 79.50 190 VAL A CA 1
ATOM 1483 C C . VAL A 1 190 ? -38.519 5.097 11.473 1.00 79.50 190 VAL A C 1
ATOM 1485 O O . VAL A 1 190 ? -37.960 4.219 12.130 1.00 79.50 190 VAL A O 1
ATOM 1488 N N . ASP A 1 191 ? -39.617 4.897 10.753 1.00 76.75 191 ASP A N 1
ATOM 1489 C CA . ASP A 1 191 ? -40.227 3.582 10.593 1.00 76.75 191 ASP A CA 1
ATOM 1490 C C . ASP A 1 191 ? -39.376 2.763 9.621 1.00 76.75 191 ASP A C 1
ATOM 1492 O O . ASP A 1 191 ? -39.354 3.000 8.410 1.00 76.75 191 ASP A O 1
ATOM 1496 N N . VAL A 1 192 ? -38.609 1.820 10.165 1.00 72.69 192 VAL A N 1
ATOM 1497 C CA . VAL A 1 192 ? -37.795 0.906 9.367 1.00 72.69 192 VAL A CA 1
ATOM 1498 C C . VAL A 1 192 ? -38.593 -0.369 9.133 1.00 72.69 192 VAL A C 1
ATOM 1500 O O . VAL A 1 192 ? -38.730 -1.203 10.024 1.00 72.69 192 VAL A O 1
ATOM 1503 N N . ASN A 1 193 ? -39.076 -0.546 7.905 1.00 75.12 193 ASN A N 1
ATOM 1504 C CA . ASN A 1 193 ? -39.607 -1.828 7.452 1.00 75.12 193 ASN A CA 1
ATOM 1505 C C . ASN A 1 193 ? -38.442 -2.778 7.160 1.00 75.12 193 ASN A C 1
ATOM 1507 O O . ASN A 1 193 ? -37.861 -2.760 6.073 1.00 75.12 193 ASN A O 1
ATOM 1511 N N . VAL A 1 194 ? -38.074 -3.591 8.150 1.00 70.25 194 VAL A N 1
ATOM 1512 C CA . VAL A 1 194 ? -37.077 -4.651 7.980 1.00 70.25 194 VAL A CA 1
ATOM 1513 C C . VAL A 1 194 ? -37.763 -5.864 7.361 1.00 70.25 194 VAL A C 1
ATOM 1515 O O . VAL A 1 194 ? -38.478 -6.601 8.033 1.00 70.25 194 VAL A O 1
ATOM 1518 N N . ILE A 1 195 ? -37.533 -6.078 6.068 1.00 74.94 195 ILE A N 1
ATOM 1519 C CA . ILE A 1 195 ? -37.883 -7.333 5.400 1.00 74.94 195 ILE A CA 1
ATOM 1520 C C . ILE A 1 195 ? -36.674 -8.257 5.537 1.00 74.94 195 ILE A C 1
ATOM 1522 O O . ILE A 1 195 ? -35.655 -8.057 4.874 1.00 74.94 195 ILE A O 1
ATOM 1526 N N . VAL A 1 196 ? -36.775 -9.257 6.412 1.00 68.38 196 VAL A N 1
ATOM 1527 C CA . VAL A 1 196 ? -35.807 -10.358 6.468 1.00 68.38 196 VAL A CA 1
ATOM 1528 C C . VAL A 1 196 ? -36.239 -11.384 5.429 1.00 68.38 196 VAL A C 1
ATOM 1530 O O . VAL A 1 196 ? -37.200 -12.120 5.631 1.00 68.38 196 VAL A O 1
ATOM 1533 N N . ALA A 1 197 ? -35.574 -11.373 4.278 1.00 69.88 197 ALA A N 1
ATOM 1534 C CA . ALA A 1 197 ? -35.730 -12.411 3.272 1.00 69.88 197 ALA A CA 1
ATOM 1535 C C . ALA A 1 197 ? -34.648 -13.474 3.490 1.00 69.88 197 ALA A C 1
ATOM 1537 O O . ALA A 1 197 ? -33.458 -13.168 3.380 1.00 69.88 197 ALA A O 1
ATOM 1538 N N . ASP A 1 198 ? -35.065 -14.709 3.765 1.00 59.03 198 ASP A N 1
ATOM 1539 C CA . ASP A 1 198 ? -34.180 -15.870 3.718 1.00 59.03 198 ASP A CA 1
ATOM 1540 C C . ASP A 1 198 ? -33.672 -16.053 2.286 1.00 59.03 198 ASP A C 1
ATOM 1542 O O . ASP A 1 198 ? -34.449 -16.081 1.331 1.00 59.03 198 ASP A O 1
ATOM 1546 N N . GLU A 1 199 ? -32.343 -16.085 2.165 1.00 62.28 199 GLU A N 1
ATOM 1547 C CA . GLU A 1 199 ? -31.521 -16.264 0.965 1.00 62.28 199 GLU A CA 1
ATOM 1548 C C . GLU A 1 199 ? -32.269 -16.305 -0.379 1.00 62.28 199 GLU A C 1
ATOM 1550 O O . GLU A 1 199 ? -32.324 -17.322 -1.077 1.00 62.28 199 GLU A O 1
ATOM 1555 N N . VAL A 1 200 ? -32.733 -15.142 -0.840 1.00 55.38 200 VAL A N 1
ATOM 1556 C CA . VAL A 1 200 ? -32.936 -14.957 -2.275 1.00 55.38 200 VAL A CA 1
ATOM 1557 C C . VAL A 1 200 ? -31.544 -14.962 -2.891 1.00 55.38 200 VAL A C 1
ATOM 1559 O O . VAL A 1 200 ? -30.789 -13.994 -2.784 1.00 55.38 200 VAL A O 1
ATOM 1562 N N . ARG A 1 201 ? -31.175 -16.079 -3.527 1.00 57.25 201 ARG A N 1
ATOM 1563 C CA . ARG A 1 201 ? -30.014 -16.145 -4.417 1.00 57.25 201 ARG A CA 1
ATOM 1564 C C . ARG A 1 201 ? -30.230 -15.133 -5.532 1.00 57.25 201 ARG A C 1
ATOM 1566 O O . ARG A 1 201 ? -30.808 -15.456 -6.562 1.00 57.25 201 ARG A O 1
ATOM 1573 N N . ILE A 1 202 ? -29.750 -13.913 -5.326 1.00 58.00 202 ILE A N 1
ATOM 1574 C CA . ILE A 1 202 ? -29.598 -12.930 -6.389 1.00 58.00 202 ILE A CA 1
ATOM 1575 C C . ILE A 1 202 ? -28.658 -13.591 -7.405 1.00 58.00 202 ILE A C 1
ATOM 1577 O O . ILE A 1 202 ? -27.497 -13.854 -7.056 1.00 58.00 202 ILE A O 1
ATOM 1581 N N . PRO A 1 203 ? -29.103 -13.917 -8.633 1.00 52.94 203 PRO A N 1
ATOM 1582 C CA . PRO A 1 203 ? -28.172 -14.324 -9.664 1.00 52.94 203 PRO A CA 1
ATOM 1583 C C . PRO A 1 203 ? -27.236 -13.138 -9.881 1.00 52.94 203 PRO A C 1
ATOM 1585 O O . PRO A 1 203 ? -27.625 -12.102 -10.414 1.00 52.94 203 PRO A O 1
ATOM 1588 N N . ARG A 1 204 ? -25.993 -13.260 -9.404 1.00 53.47 204 ARG A N 1
ATOM 1589 C CA . ARG A 1 204 ? -24.925 -12.339 -9.782 1.00 53.47 204 ARG A CA 1
ATOM 1590 C C . ARG A 1 204 ? -24.830 -12.410 -11.297 1.00 53.47 204 ARG A C 1
ATOM 1592 O O . ARG A 1 204 ? -24.328 -13.401 -11.830 1.00 53.47 204 ARG A O 1
ATOM 1599 N N . GLU A 1 205 ? -25.295 -11.368 -11.975 1.00 50.53 205 GLU A N 1
ATOM 1600 C CA . GLU A 1 205 ? -24.934 -11.137 -13.361 1.00 50.53 205 GLU A CA 1
ATOM 1601 C C . GLU A 1 205 ? -23.406 -11.167 -13.433 1.00 50.53 205 GLU A C 1
ATOM 1603 O O . GLU A 1 205 ? -22.699 -10.321 -12.876 1.00 50.53 205 GLU A O 1
ATOM 1608 N N . ARG A 1 206 ? -22.871 -12.224 -14.050 1.00 54.50 206 ARG A N 1
ATOM 1609 C CA . ARG A 1 206 ? -21.458 -12.261 -14.411 1.00 54.50 206 ARG A CA 1
ATOM 1610 C C . ARG A 1 206 ? -21.253 -11.087 -15.363 1.00 54.50 206 ARG A C 1
ATOM 1612 O O . ARG A 1 206 ? -22.001 -10.993 -16.336 1.00 54.50 206 ARG A O 1
ATOM 1619 N N . PRO A 1 207 ? -20.257 -10.218 -15.132 1.00 46.59 207 PRO A N 1
ATOM 1620 C CA . PRO A 1 207 ? -20.003 -9.121 -16.045 1.00 46.59 207 PRO A CA 1
ATOM 1621 C C . PRO A 1 207 ? -19.756 -9.705 -17.433 1.00 46.59 207 PRO A C 1
ATOM 1623 O O . PRO A 1 207 ? -18.886 -10.568 -17.608 1.00 46.59 207 PRO A O 1
ATOM 1626 N N . ALA A 1 208 ? -20.558 -9.257 -18.398 1.00 47.59 208 ALA A N 1
ATOM 1627 C CA . ALA A 1 208 ? -20.378 -9.581 -19.797 1.00 47.59 208 ALA A CA 1
ATOM 1628 C C . ALA A 1 208 ? -18.912 -9.318 -20.154 1.00 47.59 208 ALA A C 1
ATOM 1630 O O . ALA A 1 208 ? -18.412 -8.195 -20.042 1.00 47.59 208 ALA A O 1
ATOM 1631 N N . ARG A 1 209 ? -18.201 -10.375 -20.554 1.00 49.97 209 ARG A N 1
ATOM 1632 C CA . ARG A 1 209 ? -16.904 -10.256 -21.216 1.00 49.97 209 ARG A CA 1
ATOM 1633 C C . ARG A 1 209 ? -17.145 -9.551 -22.546 1.00 49.97 209 ARG A C 1
ATOM 1635 O O . ARG A 1 209 ? -17.314 -10.191 -23.578 1.00 49.97 209 ARG A O 1
ATOM 1642 N N . SER A 1 210 ? -17.166 -8.223 -22.506 1.00 42.34 210 SER A N 1
ATOM 1643 C CA . SER A 1 210 ? -17.098 -7.379 -23.687 1.00 42.34 210 SER A CA 1
ATOM 1644 C C . SER A 1 210 ? -15.693 -7.497 -24.268 1.00 42.34 210 SER A C 1
ATOM 1646 O O . SER A 1 210 ? -14.771 -6.753 -23.933 1.00 42.34 210 SER A O 1
ATOM 1648 N N . SER A 1 211 ? -15.553 -8.471 -25.159 1.00 54.78 211 SER A N 1
ATOM 1649 C CA . SER A 1 211 ? -14.679 -8.386 -26.318 1.00 54.78 211 SER A CA 1
ATOM 1650 C C . SER A 1 211 ? -14.935 -7.048 -27.019 1.00 54.78 211 SER A C 1
ATOM 1652 O O . SER A 1 211 ? -15.902 -6.934 -27.763 1.00 54.78 211 SER A O 1
ATOM 1654 N N . ASN A 1 212 ? -14.107 -6.037 -26.746 1.00 45.97 212 ASN A N 1
ATOM 1655 C CA . ASN A 1 212 ? -13.699 -5.046 -27.741 1.00 45.97 212 ASN A CA 1
ATOM 1656 C C . ASN A 1 212 ? -12.527 -4.195 -27.235 1.00 45.97 212 ASN A C 1
ATOM 1658 O O . ASN A 1 212 ? -12.652 -3.169 -26.575 1.00 45.97 212 ASN A O 1
ATOM 1662 N N . THR A 1 213 ? -11.345 -4.657 -27.616 1.00 48.81 213 THR A N 1
ATOM 1663 C CA . THR A 1 213 ? -10.219 -3.861 -28.096 1.00 48.81 213 THR A CA 1
ATOM 1664 C C . THR A 1 213 ? -10.652 -2.521 -28.714 1.00 48.81 213 THR A C 1
ATOM 1666 O O . THR A 1 213 ? -11.280 -2.527 -29.769 1.00 48.81 213 THR A O 1
ATOM 1669 N N . ARG A 1 214 ? -10.229 -1.399 -28.102 1.00 47.09 214 ARG A N 1
ATOM 1670 C CA . ARG A 1 214 ? -9.737 -0.125 -28.700 1.00 47.09 214 ARG A CA 1
ATOM 1671 C C . ARG A 1 214 ? -10.258 1.101 -27.942 1.00 47.09 214 ARG A C 1
ATOM 1673 O O . ARG A 1 214 ? -11.453 1.333 -27.871 1.00 47.09 214 ARG A O 1
ATOM 1680 N N . GLY A 1 215 ? -9.331 1.972 -27.538 1.00 40.81 215 GLY A N 1
ATOM 1681 C CA . GLY A 1 215 ? -9.602 3.413 -27.543 1.00 40.81 215 GLY A CA 1
ATOM 1682 C C . GLY A 1 215 ? -9.603 4.127 -26.194 1.00 40.81 215 GLY A C 1
ATOM 1683 O O . GLY A 1 215 ? -10.646 4.425 -25.644 1.00 40.81 215 GLY A O 1
ATOM 1684 N N . ARG A 1 216 ? -8.400 4.525 -25.769 1.00 46.50 216 ARG A N 1
ATOM 1685 C CA . ARG A 1 216 ? -8.084 5.856 -25.216 1.00 46.50 216 ARG A CA 1
ATOM 1686 C C . ARG A 1 216 ? -8.911 6.346 -24.021 1.00 46.50 216 ARG A C 1
ATOM 1688 O O . ARG A 1 216 ? -9.956 6.969 -24.155 1.00 46.50 216 ARG A O 1
ATOM 1695 N N . GLY A 1 217 ? -8.288 6.230 -22.852 1.00 45.59 217 GLY A N 1
ATOM 1696 C CA . GLY A 1 217 ? -8.650 7.015 -21.685 1.00 45.59 217 GLY A CA 1
ATOM 1697 C C . GLY A 1 217 ? -8.498 8.522 -21.900 1.00 45.59 217 GLY A C 1
ATOM 1698 O O . GLY A 1 217 ? -7.615 8.980 -22.625 1.00 45.59 217 GLY A O 1
ATOM 1699 N N . ARG A 1 218 ? -9.345 9.271 -21.195 1.00 47.06 218 ARG A N 1
ATOM 1700 C CA . ARG A 1 218 ? -9.125 10.647 -20.734 1.00 47.06 218 ARG A CA 1
ATOM 1701 C C . ARG A 1 218 ? -10.108 10.918 -19.592 1.00 47.06 218 ARG A C 1
ATOM 1703 O O . ARG A 1 218 ? -11.215 11.381 -19.817 1.00 47.06 218 ARG A O 1
ATOM 1710 N N . ALA A 1 219 ? -9.685 10.626 -18.365 1.00 45.56 219 ALA A N 1
ATOM 1711 C CA . ALA A 1 219 ? -10.203 11.312 -17.186 1.00 45.56 219 ALA A CA 1
ATOM 1712 C C . ALA A 1 219 ? -9.209 12.440 -16.848 1.00 45.56 219 ALA A C 1
ATOM 1714 O O . ALA A 1 219 ? -7.998 12.177 -16.830 1.00 45.56 219 ALA A O 1
ATOM 1715 N N . PRO A 1 220 ? -9.654 13.692 -16.643 1.00 54.81 220 PRO A N 1
ATOM 1716 C CA . PRO A 1 220 ? -8.756 14.786 -16.299 1.00 54.81 220 PRO A CA 1
ATOM 1717 C C . PRO A 1 220 ? -8.164 14.555 -14.903 1.00 54.81 220 PRO A C 1
ATOM 1719 O O . PRO A 1 220 ? -8.877 14.431 -13.910 1.00 54.81 220 PRO A O 1
ATOM 1722 N N . ARG A 1 221 ? -6.830 14.468 -14.843 1.00 49.19 221 ARG A N 1
ATOM 1723 C CA . ARG A 1 221 ? -6.062 14.391 -13.595 1.00 49.19 221 ARG A CA 1
ATOM 1724 C C . ARG A 1 221 ? -6.293 15.664 -12.782 1.00 49.19 221 ARG A C 1
ATOM 1726 O O . ARG A 1 221 ? -6.191 16.769 -13.311 1.00 49.19 221 ARG A O 1
ATOM 1733 N N . GLY A 1 222 ? -6.571 15.466 -11.497 1.00 41.84 222 GLY A N 1
ATOM 1734 C CA . GLY A 1 222 ? -6.798 16.516 -10.517 1.00 41.84 222 GLY A CA 1
ATOM 1735 C C . GLY A 1 222 ? -5.639 17.503 -10.388 1.00 41.84 222 GLY A C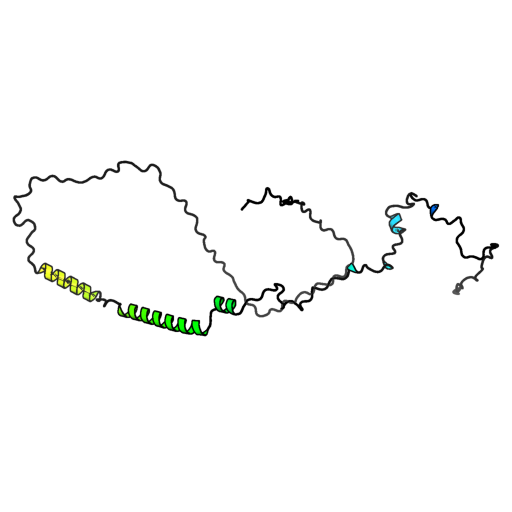 1
ATOM 1736 O O . GLY A 1 222 ? -4.462 17.154 -10.489 1.00 41.84 222 GLY A O 1
ATOM 1737 N N . LYS A 1 223 ? -6.016 18.751 -10.119 1.00 45.47 223 LYS A N 1
ATOM 1738 C CA . LYS A 1 223 ? -5.142 19.835 -9.686 1.00 45.47 223 LYS A CA 1
ATOM 1739 C C . LYS A 1 223 ? -5.376 20.024 -8.187 1.00 45.47 223 LYS A C 1
ATOM 1741 O O . LYS A 1 223 ? -6.324 20.690 -7.796 1.00 45.47 223 LYS A O 1
ATOM 1746 N N . ALA A 1 224 ? -4.538 19.405 -7.360 1.00 50.16 224 ALA A N 1
ATOM 1747 C CA . ALA A 1 224 ? -4.439 19.746 -5.943 1.00 50.16 224 ALA A CA 1
ATOM 1748 C C . ALA A 1 224 ? -3.352 20.828 -5.781 1.00 50.16 224 ALA A C 1
ATOM 1750 O O . ALA A 1 224 ? -2.249 20.646 -6.312 1.00 50.16 224 ALA A O 1
ATOM 1751 N N . PRO A 1 225 ? -3.625 21.960 -5.110 1.00 53.91 225 PRO A N 1
ATOM 1752 C CA . PRO A 1 225 ? -2.606 22.965 -4.841 1.00 53.91 225 PRO A CA 1
ATOM 1753 C C . PRO A 1 225 ? -1.612 22.451 -3.792 1.00 53.91 225 PRO A C 1
ATOM 1755 O O . PRO A 1 225 ? -1.992 21.926 -2.748 1.00 53.91 225 PRO A O 1
ATOM 1758 N N . LYS A 1 226 ? -0.317 22.619 -4.073 1.00 47.62 226 LYS A N 1
ATOM 1759 C CA . LYS A 1 226 ? 0.760 22.437 -3.096 1.00 47.62 226 LYS A CA 1
ATOM 1760 C C . LYS A 1 226 ? 0.683 23.575 -2.073 1.00 47.62 226 LYS A C 1
ATOM 1762 O O . LYS A 1 226 ? 1.174 24.664 -2.350 1.00 47.62 226 LYS A O 1
ATOM 1767 N N . SER A 1 227 ? 0.104 23.332 -0.902 1.00 49.62 227 SER A N 1
ATOM 1768 C CA . SER A 1 227 ? 0.360 24.160 0.278 1.00 49.62 227 SER A CA 1
ATOM 1769 C C . SER A 1 227 ? 1.633 23.646 0.950 1.00 49.62 227 SER A C 1
ATOM 1771 O O . SER A 1 227 ? 1.623 22.614 1.622 1.00 49.62 227 SER A O 1
ATOM 1773 N N . ALA A 1 228 ? 2.750 24.331 0.719 1.00 54.41 228 ALA A N 1
ATOM 1774 C CA . ALA A 1 228 ? 3.953 24.146 1.515 1.00 54.41 228 ALA A CA 1
ATOM 1775 C C . ALA A 1 228 ? 3.709 24.782 2.891 1.00 54.41 228 ALA A C 1
ATOM 1777 O O . ALA A 1 228 ? 3.639 26.003 3.001 1.00 54.41 228 ALA A O 1
ATOM 1778 N N . ALA A 1 229 ? 3.542 23.964 3.927 1.00 61.84 229 ALA A N 1
ATOM 1779 C CA . ALA A 1 229 ? 3.687 24.439 5.297 1.00 61.84 229 ALA A CA 1
ATOM 1780 C C . ALA A 1 229 ? 5.180 24.744 5.546 1.00 61.84 229 ALA A C 1
ATOM 1782 O O . ALA A 1 229 ? 6.023 23.937 5.132 1.00 61.84 229 ALA A O 1
ATOM 1783 N N . PRO A 1 230 ? 5.542 25.878 6.174 1.00 63.31 230 PRO A N 1
ATOM 1784 C CA . PRO A 1 230 ? 6.930 26.133 6.533 1.00 63.31 230 PRO A CA 1
ATOM 1785 C C . PRO A 1 230 ? 7.379 25.100 7.574 1.00 63.31 230 PRO A C 1
ATOM 1787 O O . PRO A 1 230 ? 6.675 24.831 8.547 1.00 63.31 230 PRO A O 1
ATOM 1790 N N . LYS A 1 231 ? 8.555 24.500 7.359 1.00 60.97 231 LYS A N 1
ATOM 1791 C CA . LYS A 1 231 ? 9.230 23.704 8.389 1.00 60.97 231 LYS A CA 1
ATOM 1792 C C . LYS A 1 231 ? 9.577 24.642 9.543 1.00 60.97 231 LYS A C 1
ATOM 1794 O O . LYS A 1 231 ? 10.266 25.633 9.333 1.00 60.97 231 LYS A O 1
ATOM 1799 N N . ILE A 1 232 ? 9.087 24.326 10.735 1.00 67.62 232 ILE A N 1
ATOM 1800 C CA . ILE A 1 232 ? 9.489 24.995 11.970 1.00 67.62 232 ILE A CA 1
ATOM 1801 C C . ILE A 1 232 ? 10.911 24.517 12.279 1.00 67.62 232 ILE A C 1
ATOM 1803 O O . ILE A 1 232 ? 11.123 23.329 12.522 1.00 67.62 232 ILE A O 1
ATOM 1807 N N . GLU A 1 233 ? 11.887 25.418 12.212 1.00 69.06 233 GLU A N 1
ATOM 1808 C CA . GLU A 1 233 ? 13.241 25.160 12.699 1.00 69.06 233 GLU A CA 1
ATOM 1809 C C . GLU A 1 233 ? 13.235 25.247 14.232 1.00 69.06 233 GLU A C 1
ATOM 1811 O O . GLU A 1 233 ? 12.802 26.244 14.820 1.00 69.06 233 GLU A O 1
ATOM 1816 N N . LEU A 1 234 ? 13.664 24.166 14.884 1.00 65.44 234 LEU A N 1
ATOM 1817 C CA . LEU A 1 234 ? 13.832 24.100 16.333 1.00 65.44 234 LEU A CA 1
ATOM 1818 C C . LEU A 1 234 ? 15.142 24.806 16.698 1.00 65.44 234 LEU A C 1
ATOM 1820 O O . LEU A 1 234 ? 16.206 24.203 16.617 1.00 65.44 234 LEU A O 1
ATOM 1824 N N . ASN A 1 235 ? 15.042 26.078 17.082 1.00 73.50 235 ASN A N 1
ATOM 1825 C CA . ASN A 1 235 ? 16.146 26.878 17.614 1.00 73.50 235 ASN A CA 1
ATOM 1826 C C . ASN A 1 235 ? 15.839 27.278 19.067 1.00 73.50 235 ASN A C 1
ATOM 1828 O O . ASN A 1 235 ? 14.667 27.391 19.432 1.00 73.50 235 ASN A O 1
ATOM 1832 N N . ASP A 1 236 ? 16.876 27.587 19.852 1.00 65.50 236 ASP A N 1
ATOM 1833 C CA . ASP A 1 236 ? 16.827 27.910 21.297 1.00 65.50 236 ASP A CA 1
ATOM 1834 C C . ASP A 1 236 ? 15.902 29.081 21.686 1.00 65.50 236 ASP A C 1
ATOM 1836 O O . ASP A 1 236 ? 15.655 29.332 22.859 1.00 65.50 236 ASP A O 1
ATOM 1840 N N . LYS A 1 237 ? 15.350 29.800 20.703 1.00 66.94 237 LYS A N 1
ATOM 1841 C CA . LYS A 1 237 ? 14.345 30.856 20.897 1.00 66.94 237 LYS A CA 1
ATOM 1842 C C . LYS A 1 237 ? 12.910 30.327 21.034 1.00 66.94 237 LYS A C 1
ATOM 1844 O O . LYS A 1 237 ? 12.043 31.071 21.473 1.00 66.94 237 LYS A O 1
ATOM 1849 N N . ASN A 1 238 ? 12.654 29.080 20.626 1.00 65.19 238 ASN A N 1
ATOM 1850 C CA . ASN A 1 238 ? 11.323 28.458 20.588 1.00 65.19 238 ASN A CA 1
ATOM 1851 C C . ASN A 1 238 ? 11.095 27.425 21.702 1.00 65.19 238 ASN A C 1
ATOM 1853 O O . ASN A 1 238 ? 10.048 26.778 21.722 1.00 65.19 238 ASN A O 1
ATOM 1857 N N . PHE A 1 239 ? 12.042 27.271 22.627 1.00 70.12 239 PHE A N 1
ATOM 1858 C CA . PHE A 1 239 ? 11.833 26.502 23.846 1.00 70.12 239 PHE A CA 1
ATOM 1859 C C . PHE A 1 239 ? 11.657 27.465 25.025 1.00 70.12 239 PHE A C 1
ATOM 1861 O O . PHE A 1 239 ? 12.525 28.313 25.232 1.00 70.12 239 PHE A O 1
ATOM 1868 N N . PRO A 1 240 ? 10.565 27.367 25.807 1.00 66.19 240 PRO A N 1
ATOM 1869 C CA . PRO A 1 240 ? 10.529 28.006 27.112 1.00 66.19 240 PRO A CA 1
ATOM 1870 C C . PRO A 1 240 ? 11.608 27.344 27.976 1.00 66.19 240 PRO A C 1
ATOM 1872 O O . PRO A 1 240 ? 11.589 26.127 28.170 1.00 66.19 240 PRO A O 1
ATOM 1875 N N . ALA A 1 241 ? 12.588 28.135 28.416 1.00 67.62 241 ALA A N 1
ATOM 1876 C CA . ALA A 1 241 ? 13.568 27.698 29.400 1.00 67.62 241 ALA A CA 1
ATOM 1877 C C . ALA A 1 241 ? 12.836 27.207 30.663 1.00 67.62 241 ALA A C 1
ATOM 1879 O O . ALA A 1 241 ? 11.812 27.785 31.034 1.00 67.62 241 ALA A O 1
ATOM 1880 N N . LEU A 1 242 ? 13.346 26.116 31.245 1.00 51.25 242 LEU A N 1
ATOM 1881 C CA . LEU A 1 242 ? 12.884 25.524 32.506 1.00 51.25 242 LEU A CA 1
ATOM 1882 C C . LEU A 1 242 ? 12.829 26.552 33.642 1.00 51.25 242 LEU A C 1
ATOM 1884 O O . LEU A 1 242 ? 13.791 27.347 33.747 1.00 51.25 242 LEU A O 1
#